Protein AF-A0A9D4DF05-F1 (afdb_monomer_lite)

Structure (mmCIF, N/CA/C/O backbone):
data_AF-A0A9D4DF05-F1
#
_entry.id   AF-A0A9D4DF05-F1
#
loop_
_atom_site.group_PDB
_atom_site.id
_atom_site.type_symbol
_atom_site.label_atom_id
_atom_site.label_alt_id
_atom_site.label_comp_id
_atom_site.label_asym_id
_atom_site.label_entity_id
_atom_site.label_seq_id
_atom_site.pdbx_PDB_ins_code
_atom_site.Cartn_x
_atom_site.Cartn_y
_atom_site.Cartn_z
_atom_site.occupancy
_atom_site.B_iso_or_equiv
_atom_site.auth_seq_id
_atom_site.auth_comp_id
_atom_site.auth_asym_id
_atom_site.auth_atom_id
_atom_site.pdbx_PDB_model_num
ATOM 1 N N . MET A 1 1 ? -30.449 -34.528 52.261 1.00 38.12 1 MET A N 1
ATOM 2 C CA . MET A 1 1 ? -30.405 -33.537 53.358 1.00 38.12 1 MET A CA 1
ATOM 3 C C . MET A 1 1 ? -30.084 -32.171 52.773 1.00 38.12 1 MET A C 1
ATOM 5 O O . MET A 1 1 ? -28.950 -31.936 52.382 1.00 38.12 1 MET A O 1
ATOM 9 N N . TYR A 1 2 ? -31.084 -31.300 52.630 1.00 39.84 2 TYR A N 1
ATOM 10 C CA . TYR A 1 2 ? -30.882 -29.948 52.106 1.00 39.84 2 TYR A CA 1
ATOM 11 C C . TYR A 1 2 ? -30.231 -29.084 53.190 1.00 39.84 2 TYR A C 1
ATOM 13 O O . TYR A 1 2 ? -30.879 -28.698 54.163 1.00 39.84 2 TYR A O 1
ATOM 21 N N . GLY A 1 3 ? -28.929 -28.825 53.056 1.00 44.06 3 GLY A N 1
ATOM 22 C CA . GLY A 1 3 ? -28.226 -27.884 53.920 1.00 44.06 3 GLY A CA 1
ATOM 23 C C . GLY A 1 3 ? -28.868 -26.507 53.787 1.00 44.06 3 GLY A C 1
ATOM 24 O O . GLY A 1 3 ? -28.863 -25.927 52.703 1.00 44.06 3 GLY A O 1
ATOM 25 N N . ARG A 1 4 ? -29.446 -25.985 54.878 1.00 47.47 4 ARG A N 1
ATOM 26 C CA . ARG A 1 4 ? -29.958 -24.610 54.902 1.00 47.47 4 ARG A CA 1
ATOM 27 C C . ARG A 1 4 ? -28.824 -23.668 54.473 1.00 47.47 4 ARG A C 1
ATOM 29 O O . ARG A 1 4 ? -27.725 -23.781 55.029 1.00 47.47 4 ARG A O 1
ATOM 36 N N . PRO A 1 5 ? -29.055 -22.751 53.519 1.00 51.44 5 PRO A N 1
ATOM 37 C CA . PRO A 1 5 ? -28.032 -21.806 53.103 1.00 51.44 5 PRO A CA 1
ATOM 38 C C . PRO A 1 5 ? -27.566 -21.020 54.330 1.00 51.44 5 PRO A C 1
ATOM 40 O O . PRO A 1 5 ? -28.372 -20.419 55.043 1.00 51.44 5 PRO A O 1
ATOM 43 N N . ARG A 1 6 ? -26.259 -21.070 54.619 1.00 52.84 6 ARG A N 1
ATOM 44 C CA . ARG A 1 6 ? -25.652 -20.294 55.706 1.00 52.84 6 ARG A CA 1
ATOM 45 C C . ARG A 1 6 ? -25.824 -18.815 55.369 1.00 52.84 6 ARG A C 1
ATOM 47 O O . ARG A 1 6 ? -25.071 -18.273 54.564 1.00 52.84 6 ARG A O 1
ATOM 54 N N . VAL A 1 7 ? -26.821 -18.170 55.969 1.00 59.75 7 VAL A N 1
ATOM 55 C CA . VAL A 1 7 ? -27.024 -16.725 55.841 1.00 59.75 7 VAL A CA 1
ATOM 56 C C . VAL A 1 7 ? -25.768 -16.044 56.384 1.00 59.75 7 VAL A C 1
ATOM 58 O O . VAL A 1 7 ? -25.432 -16.190 57.564 1.00 59.75 7 VAL A O 1
ATOM 61 N N . LYS A 1 8 ? -25.018 -15.364 55.508 1.00 66.12 8 LYS A N 1
ATOM 62 C CA . LYS A 1 8 ? -23.837 -14.593 55.909 1.00 66.12 8 LYS A CA 1
ATOM 63 C C . LYS A 1 8 ? -24.293 -13.535 56.913 1.00 66.12 8 LYS A C 1
ATOM 65 O O . LYS A 1 8 ? -25.151 -12.714 56.607 1.00 66.12 8 LYS A O 1
ATOM 70 N N . LYS A 1 9 ? -23.744 -13.591 58.127 1.00 76.25 9 LYS A N 1
ATOM 71 C CA . LYS A 1 9 ? -24.074 -12.653 59.203 1.00 76.25 9 LYS A CA 1
ATOM 72 C C . LYS A 1 9 ? -23.501 -11.282 58.844 1.00 76.25 9 LYS A C 1
ATOM 74 O O . LYS A 1 9 ? -22.304 -11.177 58.589 1.00 76.25 9 LYS A O 1
ATOM 79 N N . VAL A 1 10 ? -24.350 -10.258 58.815 1.00 84.81 10 VAL A N 1
ATOM 80 C CA . VAL A 1 10 ? -23.931 -8.868 58.593 1.00 84.81 10 VAL A CA 1
ATOM 81 C C . VAL A 1 10 ? -23.515 -8.280 59.938 1.00 84.81 10 VAL A C 1
ATOM 83 O O . VAL A 1 10 ? -24.282 -8.326 60.901 1.00 84.81 10 VAL A O 1
ATOM 86 N N . PHE A 1 11 ? -22.293 -7.763 60.022 1.00 89.88 11 PHE A N 1
ATOM 87 C CA . PHE A 1 11 ? -21.756 -7.145 61.233 1.00 89.88 11 PHE A CA 1
ATOM 88 C C . PHE A 1 11 ? -21.813 -5.624 61.138 1.00 89.88 11 PHE A C 1
ATOM 90 O O . PHE A 1 11 ? -21.718 -5.043 60.055 1.00 89.88 11 PHE A O 1
ATOM 97 N N . CYS A 1 12 ? -21.979 -4.973 62.285 1.00 91.81 12 CYS A N 1
ATOM 98 C CA . CYS A 1 12 ? -22.023 -3.524 62.358 1.00 91.81 12 CYS A CA 1
ATOM 99 C C . CYS A 1 12 ? -20.646 -2.925 62.059 1.00 91.81 12 CYS A C 1
ATOM 101 O O . CYS A 1 12 ? -19.647 -3.312 62.661 1.00 91.81 12 CYS A O 1
ATOM 103 N N . LYS A 1 13 ? -20.614 -1.908 61.192 1.00 89.12 13 LYS A N 1
ATOM 104 C CA . LYS A 1 13 ? -19.391 -1.170 60.844 1.00 89.12 13 LYS A CA 1
ATOM 105 C C . LYS A 1 13 ? -18.722 -0.507 62.057 1.00 89.12 13 LYS A C 1
ATOM 107 O O . LYS A 1 13 ? -17.501 -0.456 62.125 1.00 89.12 13 LYS A O 1
ATOM 112 N N . TYR A 1 14 ? -19.520 -0.002 63.000 1.00 90.88 14 TYR A N 1
ATOM 113 C CA . TYR A 1 14 ? -19.038 0.735 64.177 1.00 90.88 14 TYR A CA 1
ATOM 114 C C . TYR A 1 14 ? -18.824 -0.162 65.400 1.00 90.88 14 TYR A C 1
ATOM 116 O O . TYR A 1 14 ? -18.015 0.147 66.265 1.00 90.88 14 TYR A O 1
ATOM 124 N N . HIS A 1 15 ? -19.521 -1.297 65.454 1.00 91.19 15 HIS A N 1
ATOM 125 C CA . HIS A 1 15 ? -19.438 -2.266 66.541 1.00 91.19 15 HIS A CA 1
ATOM 126 C C . HIS A 1 15 ? -19.087 -3.631 65.946 1.00 91.19 15 HIS A C 1
ATOM 128 O O . HIS A 1 15 ? -19.959 -4.481 65.782 1.00 91.19 15 HIS A O 1
ATOM 134 N N . GLN A 1 16 ? -17.811 -3.820 65.602 1.00 83.62 16 GLN A N 1
ATOM 135 C CA . GLN A 1 16 ? -17.310 -4.906 64.740 1.00 83.62 16 GLN A CA 1
ATOM 136 C C . GLN A 1 16 ? -17.690 -6.328 65.206 1.00 83.62 16 GLN A C 1
ATOM 138 O O . GLN A 1 16 ? -17.832 -7.228 64.384 1.00 83.62 16 GLN A O 1
ATOM 143 N N . ASN A 1 17 ? -17.961 -6.519 66.504 1.00 86.81 17 ASN A N 1
ATOM 144 C CA . ASN A 1 17 ? -18.367 -7.807 67.089 1.00 86.81 17 ASN A CA 1
ATOM 145 C C . ASN A 1 17 ? -19.886 -7.961 67.288 1.00 86.81 17 ASN A C 1
ATOM 147 O O . ASN A 1 17 ? -20.352 -8.964 67.832 1.00 86.81 17 ASN A O 1
ATOM 151 N N . LYS A 1 18 ? -20.685 -6.970 66.887 1.00 90.12 18 LYS A N 1
ATOM 152 C CA . LYS A 1 18 ? -22.144 -6.991 67.013 1.00 90.12 18 LYS A CA 1
ATOM 153 C C . LYS A 1 18 ? -22.778 -7.241 65.652 1.00 90.12 18 LYS A C 1
ATOM 155 O O . LYS A 1 18 ? -22.482 -6.557 64.673 1.00 90.12 18 LYS A O 1
ATOM 160 N N . LYS A 1 19 ? -23.681 -8.216 65.605 1.00 91.25 19 LYS A N 1
ATOM 161 C CA . LYS A 1 19 ? -24.476 -8.507 64.410 1.00 91.25 19 LYS A CA 1
ATOM 162 C C . LYS A 1 19 ? -25.540 -7.434 64.225 1.00 91.25 19 LYS A C 1
ATOM 164 O O . LYS A 1 19 ? -26.093 -6.933 65.207 1.00 91.25 19 LYS A O 1
ATOM 169 N N . CYS A 1 20 ? -25.811 -7.091 62.974 1.00 90.12 20 CYS A N 1
ATOM 170 C CA . CYS A 1 20 ? -26.970 -6.292 62.622 1.00 90.12 20 CYS A CA 1
ATOM 171 C C . CYS A 1 20 ? -28.183 -7.212 62.492 1.00 90.12 20 CYS A C 1
ATOM 173 O O . CYS A 1 20 ? -28.203 -8.084 61.626 1.00 90.12 20 CYS A O 1
ATOM 175 N N . GLU A 1 21 ? -29.161 -7.024 63.370 1.00 89.19 21 GLU A N 1
ATOM 176 C CA . GLU A 1 21 ? -30.366 -7.860 63.470 1.00 89.19 21 GLU A CA 1
ATOM 177 C C . GLU A 1 21 ? -31.647 -7.032 63.294 1.00 89.19 21 GLU A C 1
ATOM 179 O O . GLU A 1 21 ? -32.701 -7.593 63.020 1.00 89.19 21 GLU A O 1
ATOM 184 N N . TYR A 1 22 ? -31.556 -5.700 63.389 1.00 90.19 22 TYR A N 1
ATOM 185 C CA . TYR A 1 22 ? -32.704 -4.797 63.342 1.00 90.19 22 TYR A CA 1
ATOM 186 C C . TYR A 1 22 ? -32.673 -3.966 62.064 1.00 90.19 22 TYR A C 1
ATOM 188 O O . TYR A 1 22 ? -31.646 -3.373 61.737 1.00 90.19 22 TYR A O 1
ATOM 196 N N . PHE A 1 23 ? -33.787 -3.889 61.341 1.00 93.12 23 PHE A N 1
ATOM 197 C CA . PHE A 1 23 ? -33.910 -3.023 60.171 1.00 93.12 23 PHE A CA 1
ATOM 198 C C . PHE A 1 23 ? -34.622 -1.725 60.555 1.00 93.12 23 PHE A C 1
ATOM 200 O O . PHE A 1 23 ? -35.772 -1.747 60.977 1.00 93.12 23 PHE A O 1
ATOM 207 N N . CYS A 1 24 ? -33.953 -0.583 60.415 1.00 93.75 24 CYS A N 1
ATOM 208 C CA . CYS A 1 24 ? -34.561 0.722 60.664 1.00 93.75 24 CYS A CA 1
ATOM 209 C C . CYS A 1 24 ? -35.320 1.203 59.423 1.00 93.75 24 CYS A C 1
ATOM 211 O O . CYS A 1 24 ? -34.719 1.381 58.360 1.00 93.75 24 CYS A O 1
ATOM 213 N N . ARG A 1 25 ? -36.629 1.450 59.556 1.00 91.62 25 ARG A N 1
ATOM 214 C CA . ARG A 1 25 ? -37.488 1.932 58.465 1.00 91.62 25 ARG A CA 1
ATOM 215 C C . ARG A 1 25 ? -37.169 3.360 58.064 1.00 91.62 25 ARG A C 1
ATOM 217 O O . ARG A 1 25 ? -37.215 3.645 56.870 1.00 91.62 25 ARG A O 1
ATOM 224 N N . ASP A 1 26 ? -36.852 4.225 59.016 1.00 91.81 26 ASP A N 1
ATOM 225 C CA . ASP A 1 26 ? -36.666 5.655 58.740 1.00 91.81 26 ASP A CA 1
ATOM 226 C C . ASP A 1 26 ? -35.369 5.899 57.969 1.00 91.81 26 ASP A C 1
ATOM 228 O O . ASP A 1 26 ? -35.332 6.652 57.002 1.00 91.81 26 ASP A O 1
ATOM 232 N N . HIS A 1 27 ? -34.319 5.164 58.336 1.00 91.69 27 HIS A N 1
ATOM 233 C CA . HIS A 1 27 ? -32.979 5.317 57.770 1.00 91.69 27 HIS A CA 1
ATOM 234 C C . HIS A 1 27 ? -32.618 4.234 56.741 1.00 91.69 27 HIS A C 1
ATOM 236 O O . HIS A 1 27 ? -31.525 4.257 56.179 1.00 91.69 27 HIS A O 1
ATOM 242 N N . LYS A 1 28 ? -33.519 3.269 56.501 1.00 91.44 28 LYS A N 1
ATOM 243 C CA . LYS A 1 28 ? -33.367 2.159 55.541 1.00 91.44 28 LYS A CA 1
ATOM 244 C C . LYS A 1 28 ? -32.040 1.397 55.681 1.00 91.44 28 LYS A C 1
ATOM 246 O O . LYS A 1 28 ? -31.384 1.074 54.688 1.00 91.44 28 LYS A O 1
ATOM 251 N N . VAL A 1 29 ? -31.646 1.096 56.919 1.00 91.00 29 VAL A N 1
ATOM 252 C CA . VAL A 1 29 ? -30.341 0.500 57.252 1.00 91.00 29 VAL A CA 1
ATOM 253 C C . VAL A 1 29 ? -30.468 -0.637 58.269 1.00 91.00 29 VAL A C 1
ATOM 255 O O . VAL A 1 29 ? -31.331 -0.621 59.147 1.00 91.00 29 VAL A O 1
ATOM 258 N N . LEU A 1 30 ? -29.587 -1.633 58.146 1.00 90.62 30 LEU A N 1
ATOM 259 C CA . LEU A 1 30 ? -29.402 -2.720 59.109 1.00 90.62 30 LEU A CA 1
ATOM 260 C C . LEU A 1 30 ? -28.548 -2.256 60.301 1.00 90.62 30 LEU A C 1
ATOM 262 O O . LEU A 1 30 ? -27.397 -1.847 60.137 1.00 90.62 30 LEU A O 1
ATOM 266 N N . LEU A 1 31 ? -29.092 -2.381 61.507 1.00 92.31 31 LEU A N 1
ATOM 267 C CA . LEU A 1 31 ? -28.516 -1.914 62.764 1.00 92.31 31 LEU A CA 1
ATOM 268 C C . LEU A 1 31 ? -28.224 -3.072 63.720 1.00 92.31 31 LEU A C 1
ATOM 270 O O . LEU A 1 31 ? -28.969 -4.052 63.804 1.00 92.31 31 LEU A O 1
ATOM 274 N N . CYS A 1 32 ? -27.156 -2.929 64.506 1.00 93.88 32 CYS A N 1
ATOM 275 C CA . CYS A 1 32 ? -26.971 -3.736 65.708 1.00 93.88 32 CYS A CA 1
ATOM 276 C C . CYS A 1 32 ? -27.725 -3.126 66.896 1.00 93.88 32 CYS A C 1
ATOM 278 O O . CYS A 1 32 ? -28.053 -1.939 66.888 1.00 93.88 32 CYS A O 1
ATOM 280 N N . GLY A 1 33 ? -27.937 -3.917 67.952 1.00 91.62 33 GLY A N 1
ATOM 281 C CA . GLY A 1 33 ? -28.656 -3.459 69.149 1.00 91.62 33 GLY A CA 1
ATOM 282 C C . GLY A 1 33 ? -28.047 -2.223 69.829 1.00 91.62 33 GLY A C 1
ATOM 283 O O . GLY A 1 33 ? -28.776 -1.438 70.422 1.00 91.62 33 GLY A O 1
ATOM 284 N N . THR A 1 34 ? -26.732 -2.003 69.712 1.00 93.50 34 THR A N 1
ATOM 285 C CA . THR A 1 34 ? -26.083 -0.788 70.238 1.00 93.50 34 THR A CA 1
ATOM 286 C C . THR A 1 34 ? -26.457 0.446 69.415 1.00 93.50 34 THR A C 1
ATOM 288 O O . THR A 1 34 ? -26.943 1.424 69.967 1.00 93.50 34 THR A O 1
ATOM 291 N N . CYS A 1 35 ? -26.338 0.385 68.082 1.00 93.44 35 CYS A N 1
ATOM 292 C CA . CYS A 1 35 ? -26.737 1.495 67.209 1.00 93.44 35 CYS A CA 1
ATOM 293 C C . CYS A 1 35 ? -28.228 1.823 67.320 1.00 93.44 35 CYS A C 1
ATOM 295 O O . CYS A 1 35 ? -28.594 2.993 67.235 1.00 93.44 35 CYS A O 1
ATOM 297 N N . LEU A 1 36 ? -29.064 0.799 67.519 1.00 92.56 36 LEU A N 1
ATOM 298 C CA . LEU A 1 36 ? -30.490 0.976 67.752 1.00 92.56 36 LEU A CA 1
ATOM 299 C C . LEU A 1 36 ? -30.750 1.858 68.980 1.00 92.56 36 LEU A C 1
ATOM 301 O O . LEU A 1 36 ? -31.481 2.833 68.883 1.00 92.56 36 LEU A O 1
ATOM 305 N N . ARG A 1 37 ? -30.109 1.558 70.115 1.00 92.50 37 ARG A N 1
ATOM 306 C CA . ARG A 1 37 ? -30.314 2.308 71.364 1.00 92.50 37 ARG A CA 1
ATOM 307 C C . ARG A 1 37 ? -29.708 3.706 71.341 1.00 92.50 37 ARG A C 1
ATOM 309 O O . ARG A 1 37 ? -30.328 4.629 71.854 1.00 92.50 37 ARG A O 1
ATOM 316 N N . ASP A 1 38 ? -28.520 3.847 70.762 1.00 93.25 38 ASP A N 1
ATOM 317 C CA . ASP A 1 38 ? -27.742 5.078 70.912 1.00 93.25 38 ASP A CA 1
ATOM 318 C C . ASP A 1 38 ? -28.122 6.136 69.873 1.00 93.25 38 ASP A C 1
ATOM 320 O O . ASP A 1 38 ? -28.133 7.325 70.174 1.00 93.25 38 ASP A O 1
ATOM 324 N N . LYS A 1 39 ? -28.407 5.714 68.633 1.00 91.19 39 LYS A N 1
ATOM 325 C CA . LYS A 1 39 ? -28.602 6.628 67.492 1.00 91.19 39 LYS A CA 1
ATOM 326 C C . LYS A 1 39 ? -29.975 6.535 66.834 1.00 91.19 39 LYS A C 1
ATOM 328 O O . LYS A 1 39 ? -30.326 7.421 66.067 1.00 91.19 39 LYS A O 1
ATOM 333 N N . HIS A 1 40 ? -30.733 5.477 67.107 1.00 93.00 40 HIS A N 1
ATOM 334 C CA . HIS A 1 40 ? -32.010 5.198 66.446 1.00 93.00 40 HIS A CA 1
ATOM 335 C C . HIS A 1 40 ? -33.119 4.872 67.453 1.00 93.00 40 HIS A C 1
ATOM 337 O O . HIS A 1 40 ? -34.008 4.077 67.155 1.00 93.00 40 HIS A O 1
ATOM 343 N N . ARG A 1 41 ? -33.048 5.468 68.653 1.00 89.75 41 ARG A N 1
ATOM 344 C CA . ARG A 1 41 ? -33.932 5.151 69.784 1.00 89.75 41 ARG A CA 1
ATOM 345 C C . ARG A 1 41 ? -35.409 5.343 69.447 1.00 89.75 41 ARG A C 1
ATOM 347 O O . ARG A 1 41 ? -36.225 4.516 69.837 1.00 89.75 41 ARG A O 1
ATOM 354 N N . ASP A 1 42 ? -35.703 6.390 68.683 1.00 92.62 42 ASP A N 1
ATOM 355 C CA . ASP A 1 42 ? -37.063 6.787 68.308 1.00 92.62 42 ASP A CA 1
ATOM 356 C C . ASP A 1 42 ? -37.421 6.374 66.873 1.00 92.62 42 ASP A C 1
ATOM 358 O O . ASP A 1 42 ? -38.437 6.801 66.329 1.00 92.62 42 ASP A O 1
ATOM 362 N N . CYS A 1 43 ? -36.582 5.553 66.232 1.00 93.38 43 CYS A N 1
ATOM 363 C CA . CYS A 1 43 ? -36.834 5.116 64.870 1.00 93.38 43 CYS A CA 1
ATOM 364 C C . CYS A 1 43 ? -37.762 3.906 64.811 1.00 93.38 43 CYS A C 1
ATOM 366 O O . CYS A 1 43 ? -37.656 2.972 65.609 1.00 93.38 43 CYS A O 1
ATOM 368 N N . GLN A 1 44 ? -38.596 3.852 63.778 1.00 92.12 44 GLN A N 1
ATOM 369 C CA . GLN A 1 44 ? -39.432 2.690 63.522 1.00 92.12 44 GLN A CA 1
ATOM 370 C C . GLN A 1 44 ? -38.588 1.504 63.048 1.00 92.12 44 GLN A C 1
ATOM 372 O O . GLN A 1 44 ? -37.814 1.605 62.089 1.00 92.12 44 GLN A O 1
ATOM 377 N N . ILE A 1 45 ? -38.764 0.356 63.706 1.00 93.06 45 ILE A N 1
ATOM 378 C CA . ILE A 1 45 ? -38.096 -0.897 63.350 1.00 93.06 45 ILE A CA 1
ATOM 379 C C . ILE A 1 45 ? -39.032 -1.748 62.513 1.00 93.06 45 ILE A C 1
ATOM 381 O O . ILE A 1 45 ? -40.175 -1.997 62.887 1.00 93.06 45 ILE A O 1
ATOM 385 N N . GLY A 1 46 ? -38.532 -2.136 61.347 1.00 88.44 46 GLY A N 1
ATOM 386 C CA . GLY A 1 46 ? -39.249 -2.966 60.405 1.00 88.44 46 GLY A CA 1
ATOM 387 C C . GLY A 1 46 ? -39.100 -4.441 60.714 1.00 88.44 46 GLY A C 1
ATOM 388 O O . GLY A 1 46 ? -38.132 -4.871 61.347 1.00 88.44 46 GLY A O 1
ATOM 389 N N . ASP A 1 47 ? -40.074 -5.208 60.245 1.00 89.00 47 ASP A N 1
ATOM 390 C CA . ASP A 1 47 ? -40.055 -6.658 60.353 1.00 89.00 47 ASP A CA 1
ATOM 391 C C . ASP A 1 47 ? -39.150 -7.294 59.278 1.00 89.00 47 ASP A C 1
ATOM 393 O O . ASP A 1 47 ? -38.596 -6.637 58.386 1.00 89.00 47 ASP A O 1
ATOM 397 N N . ASP A 1 48 ? -38.975 -8.613 59.368 1.00 85.06 48 ASP A N 1
ATOM 398 C CA . ASP A 1 48 ? -38.161 -9.373 58.414 1.00 85.06 48 ASP A CA 1
ATOM 399 C C . ASP A 1 48 ? -38.738 -9.316 56.983 1.00 85.06 48 ASP A C 1
ATOM 401 O O . ASP A 1 48 ? -37.997 -9.400 55.999 1.00 85.06 48 ASP A O 1
ATOM 405 N N . HIS A 1 49 ? -40.056 -9.133 56.844 1.00 89.12 49 HIS A N 1
ATOM 406 C CA . HIS A 1 49 ? -40.715 -9.016 55.546 1.00 89.12 49 HIS A CA 1
ATOM 407 C C . HIS A 1 49 ? -40.341 -7.699 54.850 1.00 89.12 49 HIS A C 1
ATOM 409 O O . HIS A 1 49 ? -39.971 -7.699 53.675 1.00 89.12 49 HIS A O 1
ATOM 415 N N . GLU A 1 50 ? -40.353 -6.580 55.565 1.00 87.69 50 GLU A N 1
ATOM 416 C CA . GLU A 1 50 ? -39.972 -5.269 55.043 1.00 87.69 50 GLU A CA 1
ATOM 417 C C . GLU A 1 50 ? -38.486 -5.159 54.735 1.00 87.69 50 GLU A C 1
ATOM 419 O O . GLU A 1 50 ? -38.120 -4.583 53.708 1.00 87.69 50 GLU A O 1
ATOM 424 N N . TYR A 1 51 ? -37.637 -5.743 55.584 1.00 87.88 51 TYR A N 1
ATOM 425 C CA . TYR A 1 51 ? -36.208 -5.876 55.317 1.00 87.88 51 TYR A CA 1
ATOM 426 C C . TYR A 1 51 ? -35.972 -6.588 53.976 1.00 87.88 51 TYR A C 1
ATOM 428 O O . TYR A 1 51 ? -35.308 -6.049 53.079 1.00 87.88 51 TYR A O 1
ATOM 436 N N . LYS A 1 52 ? -36.561 -7.780 53.806 1.00 89.06 52 LYS A N 1
ATOM 437 C CA . LYS A 1 52 ? -36.444 -8.566 52.570 1.00 89.06 52 LYS A CA 1
ATOM 438 C C . LYS A 1 52 ? -37.042 -7.840 51.376 1.00 89.06 52 LYS A C 1
ATOM 440 O O . LYS A 1 52 ? -36.459 -7.886 50.295 1.00 89.06 52 LYS A O 1
ATOM 445 N N . ASN A 1 53 ? -38.163 -7.145 51.552 1.00 91.62 53 ASN A N 1
ATOM 446 C CA . ASN A 1 53 ? -38.799 -6.397 50.477 1.00 91.62 53 ASN A CA 1
ATOM 447 C C . ASN A 1 53 ? -37.933 -5.210 50.024 1.00 91.62 53 ASN A C 1
ATOM 449 O O . ASN A 1 53 ? -37.686 -5.055 48.828 1.00 91.62 53 ASN A O 1
ATOM 453 N N . TYR A 1 54 ? -37.402 -4.411 50.958 1.00 91.81 54 TYR A N 1
ATOM 454 C CA . TYR A 1 54 ? -36.554 -3.259 50.641 1.00 91.81 54 TYR A CA 1
ATOM 455 C C . TYR A 1 54 ? -35.269 -3.676 49.920 1.00 91.81 54 TYR A C 1
ATOM 457 O O . TYR A 1 54 ? -34.999 -3.206 48.811 1.00 91.81 54 TYR A O 1
ATOM 465 N N . TYR A 1 55 ? -34.492 -4.594 50.505 1.00 89.38 55 TYR A N 1
ATOM 466 C CA . TYR A 1 55 ? -33.246 -5.041 49.880 1.00 89.38 55 TYR A CA 1
ATOM 467 C C . TYR A 1 55 ? -33.501 -5.900 48.641 1.00 89.38 55 TYR A C 1
ATOM 469 O O . TYR A 1 55 ? -32.765 -5.776 47.669 1.00 89.38 55 TYR A O 1
ATOM 477 N N . GLY A 1 56 ? -34.569 -6.699 48.606 1.00 91.88 56 GLY A N 1
ATOM 478 C CA . GLY A 1 56 ? -34.983 -7.430 47.408 1.00 91.88 56 GLY A CA 1
ATOM 479 C C . GLY A 1 56 ? -35.356 -6.495 46.255 1.00 91.88 56 GLY A C 1
ATOM 480 O O . GLY A 1 56 ? -34.975 -6.739 45.110 1.00 91.88 56 GLY A O 1
ATOM 481 N N . LYS A 1 57 ? -36.043 -5.379 46.535 1.00 94.12 57 LYS A N 1
ATOM 482 C CA . LYS A 1 57 ? -36.295 -4.315 45.554 1.00 94.12 57 LYS A CA 1
ATOM 483 C C . LYS A 1 57 ? -34.988 -3.655 45.106 1.00 94.12 57 LYS A C 1
ATOM 485 O O . LYS A 1 57 ? -34.744 -3.602 43.907 1.00 94.12 57 LYS A O 1
ATOM 490 N N . LYS A 1 58 ? -34.115 -3.249 46.034 1.00 92.81 58 LYS A N 1
ATOM 491 C CA . LYS A 1 58 ? -32.819 -2.627 45.707 1.00 92.81 58 LYS A CA 1
ATOM 492 C C . LYS A 1 58 ? -31.902 -3.532 44.887 1.00 92.81 58 LYS A C 1
ATOM 494 O O . LYS A 1 58 ? -31.286 -3.068 43.937 1.00 92.81 58 LYS A O 1
ATOM 499 N N . ILE A 1 59 ? -31.839 -4.822 45.207 1.00 93.25 59 ILE A N 1
ATOM 500 C CA . ILE A 1 59 ? -31.062 -5.805 44.441 1.00 93.25 59 ILE A CA 1
ATOM 501 C C . ILE A 1 59 ? -31.618 -5.930 43.021 1.00 93.25 59 ILE A C 1
ATOM 503 O O . ILE A 1 59 ? -30.840 -5.954 42.072 1.00 93.25 59 ILE A O 1
ATOM 507 N N . ARG A 1 60 ? -32.948 -5.968 42.856 1.00 94.88 60 ARG A N 1
ATOM 508 C CA . ARG A 1 60 ? -33.579 -5.980 41.527 1.00 94.88 60 ARG A CA 1
ATOM 509 C C . ARG A 1 60 ? -33.280 -4.705 40.740 1.00 94.88 60 ARG A C 1
ATOM 511 O O . ARG A 1 60 ? -32.881 -4.814 39.590 1.00 94.88 60 ARG A O 1
ATOM 518 N N . GLU A 1 61 ? -33.403 -3.531 41.360 1.00 95.38 61 GLU A N 1
ATOM 519 C CA . GLU A 1 61 ? -33.061 -2.240 40.739 1.00 95.38 61 GLU A CA 1
ATOM 520 C C . GLU A 1 61 ? -31.604 -2.217 40.257 1.00 95.38 61 GLU A C 1
ATOM 522 O O . GLU A 1 61 ? -31.335 -1.918 39.097 1.00 95.38 61 GLU A O 1
ATOM 527 N N . VAL A 1 62 ? -30.661 -2.599 41.124 1.00 95.75 62 VAL A N 1
ATOM 528 C CA . VAL A 1 62 ? -29.234 -2.649 40.778 1.00 95.75 62 VAL A CA 1
ATOM 529 C C . VAL A 1 62 ? -28.967 -3.671 39.677 1.00 95.75 62 VAL A C 1
ATOM 531 O O . VAL A 1 62 ? -28.194 -3.386 38.768 1.00 95.75 62 VAL A O 1
ATOM 534 N N . LYS A 1 63 ? -29.622 -4.838 39.710 1.00 96.19 63 LYS A N 1
ATOM 535 C CA . LYS A 1 63 ? -29.483 -5.850 38.657 1.00 96.19 63 LYS A CA 1
ATOM 536 C C . LYS A 1 63 ? -29.926 -5.302 37.299 1.00 96.19 63 LYS A C 1
ATOM 538 O O . LYS A 1 63 ? -29.184 -5.451 36.337 1.00 96.19 63 LYS A O 1
ATOM 543 N N . VAL A 1 64 ? -31.075 -4.625 37.242 1.00 96.25 64 VAL A N 1
ATOM 544 C CA . VAL A 1 64 ? -31.574 -3.988 36.012 1.00 96.25 64 VAL A CA 1
ATOM 545 C C . VAL A 1 64 ? -30.597 -2.924 35.508 1.00 96.25 64 VAL A C 1
ATOM 547 O O . VAL A 1 64 ? -30.283 -2.918 34.323 1.00 96.25 64 VAL A O 1
ATOM 550 N N . MET A 1 65 ? -30.056 -2.074 36.390 1.00 96.25 65 MET A N 1
ATOM 551 C CA . MET A 1 65 ? -29.056 -1.073 35.990 1.00 96.25 65 MET A CA 1
ATOM 552 C C . MET A 1 65 ? -27.766 -1.704 35.455 1.00 96.25 65 MET A C 1
ATOM 554 O O . MET A 1 65 ? -27.242 -1.259 34.439 1.00 96.25 65 MET A O 1
ATOM 558 N N . ILE A 1 66 ? -27.251 -2.749 36.110 1.00 96.31 66 ILE A N 1
ATOM 559 C CA . ILE A 1 66 ? -26.049 -3.461 35.647 1.00 96.31 66 ILE A CA 1
ATOM 560 C C . ILE A 1 66 ? -26.294 -4.079 34.271 1.00 96.31 66 ILE A C 1
ATOM 562 O O . ILE A 1 66 ? -25.427 -4.007 33.404 1.00 96.31 66 ILE A O 1
ATOM 566 N N 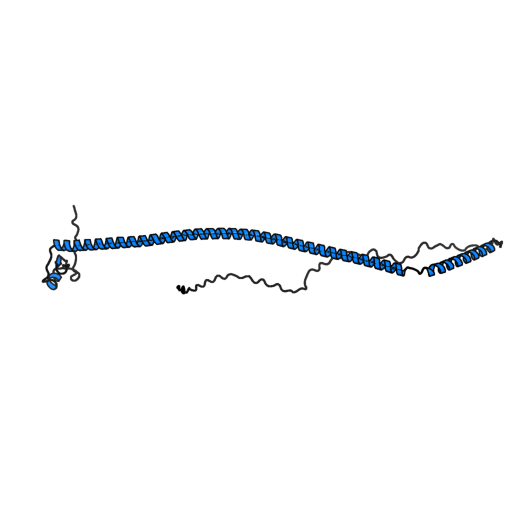. GLU A 1 67 ? -27.460 -4.685 34.066 1.00 96.19 67 GLU A N 1
ATOM 567 C CA . GLU A 1 67 ? -27.817 -5.330 32.805 1.00 96.19 67 GLU A CA 1
ATOM 568 C C . GLU A 1 67 ? -27.985 -4.302 31.676 1.00 96.19 67 GLU A C 1
ATOM 570 O O . GLU A 1 67 ? -27.471 -4.513 30.580 1.00 96.19 67 GLU A O 1
ATOM 575 N N . ALA A 1 68 ? -28.590 -3.145 31.964 1.00 96.38 68 ALA A N 1
ATOM 576 C CA . ALA A 1 68 ? -28.679 -2.025 31.028 1.00 96.38 68 ALA A CA 1
ATOM 577 C C . ALA A 1 68 ? -27.290 -1.491 30.637 1.00 96.38 68 ALA A C 1
ATOM 579 O O . ALA A 1 68 ? -26.968 -1.444 29.451 1.00 96.38 68 ALA A O 1
ATOM 580 N N . ASN A 1 69 ? -26.434 -1.192 31.621 1.00 96.81 69 ASN A N 1
ATOM 581 C CA . ASN A 1 69 ? -25.074 -0.701 31.376 1.00 96.81 69 ASN A CA 1
ATOM 582 C C . ASN A 1 69 ? -24.224 -1.726 30.616 1.00 96.81 69 ASN A C 1
ATOM 584 O O . ASN A 1 69 ? -23.438 -1.367 29.742 1.00 96.81 69 ASN A O 1
ATOM 588 N N . ARG A 1 70 ? -24.376 -3.017 30.933 1.00 97.00 70 ARG A N 1
ATOM 589 C CA . ARG A 1 70 ? -23.703 -4.097 30.207 1.00 97.00 70 ARG A CA 1
ATOM 590 C C . ARG A 1 70 ? -24.139 -4.118 28.746 1.00 97.00 70 ARG A C 1
ATOM 592 O O . ARG A 1 70 ? -23.282 -4.209 27.874 1.00 97.00 70 ARG A O 1
ATOM 599 N N . ASN A 1 71 ? -25.441 -4.053 28.480 1.00 96.94 71 ASN A N 1
ATOM 600 C CA . ASN A 1 71 ? -25.969 -4.084 27.118 1.00 96.94 71 ASN A CA 1
ATOM 601 C C . ASN A 1 71 ? -25.523 -2.858 26.314 1.00 96.94 71 ASN A C 1
ATOM 603 O O . ASN A 1 71 ? -25.139 -2.995 25.153 1.00 96.94 71 ASN A O 1
ATOM 607 N N . GLU A 1 72 ? -25.502 -1.681 26.939 1.00 97.00 72 GLU A N 1
ATOM 608 C CA . GLU A 1 72 ? -24.986 -0.461 26.322 1.00 97.00 72 GLU A CA 1
ATOM 609 C C . GLU A 1 72 ? -23.496 -0.588 25.983 1.00 97.00 72 GLU A C 1
ATOM 611 O O . GLU A 1 72 ? -23.103 -0.353 24.840 1.00 97.00 72 GLU A O 1
ATOM 616 N N . LEU A 1 73 ? -22.672 -1.045 26.931 1.00 97.12 73 LEU A N 1
ATOM 617 C CA . LEU A 1 73 ? -21.238 -1.229 26.712 1.00 97.12 73 LEU A CA 1
ATOM 618 C C . LEU A 1 73 ? -20.954 -2.255 25.606 1.00 97.12 73 LEU A C 1
ATOM 620 O O . LEU A 1 73 ? -20.066 -2.047 24.779 1.00 97.12 73 LEU A O 1
ATOM 624 N N . VAL A 1 74 ? -21.716 -3.351 25.559 1.00 97.81 74 VAL A N 1
ATOM 625 C CA . VAL A 1 74 ? -21.617 -4.355 24.489 1.00 97.81 74 VAL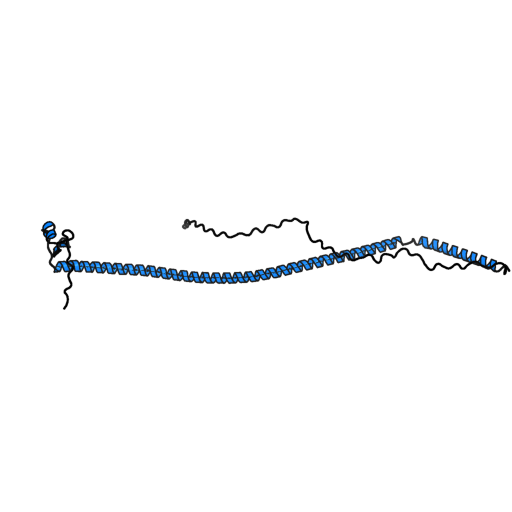 A CA 1
ATOM 626 C C . VAL A 1 74 ? -21.974 -3.738 23.134 1.00 97.81 74 VAL A C 1
ATOM 628 O O . VAL A 1 74 ? -21.246 -3.953 22.168 1.00 97.81 74 VAL A O 1
ATOM 631 N N . SER A 1 75 ? -23.034 -2.930 23.062 1.00 97.50 75 SER A N 1
ATOM 632 C CA . SER A 1 75 ? -23.447 -2.236 21.833 1.00 97.50 75 SER A CA 1
ATOM 633 C C . SER A 1 75 ? -22.383 -1.246 21.334 1.00 97.50 75 SER A C 1
ATOM 635 O O . SER A 1 75 ? -22.003 -1.256 20.158 1.00 97.50 75 SER A O 1
ATOM 637 N N . GLN A 1 76 ? -21.824 -0.439 22.241 1.00 97.38 76 GLN A N 1
ATOM 638 C CA . GLN A 1 76 ? -20.723 0.477 21.931 1.00 97.38 76 GLN A CA 1
ATOM 639 C C . GLN A 1 76 ? -19.490 -0.289 21.434 1.00 97.38 76 GLN A C 1
ATOM 641 O O . GLN A 1 76 ? -18.914 0.057 20.403 1.00 97.38 76 GLN A O 1
ATOM 646 N N . THR A 1 77 ? -19.130 -1.378 22.117 1.00 97.50 77 THR A N 1
ATOM 647 C CA . THR A 1 77 ? -18.000 -2.234 21.730 1.00 97.50 77 THR A CA 1
ATOM 648 C C . THR A 1 77 ? -18.210 -2.834 20.340 1.00 97.50 77 THR A C 1
ATOM 650 O O . THR A 1 77 ? -17.304 -2.790 19.512 1.00 97.50 77 THR A O 1
ATOM 653 N N . HIS A 1 78 ? -19.414 -3.327 20.037 1.00 97.75 78 HIS A N 1
ATOM 654 C CA . HIS A 1 78 ? -19.740 -3.878 18.721 1.00 97.75 78 HIS A CA 1
ATOM 655 C C . HIS A 1 78 ? -19.619 -2.826 17.607 1.00 97.75 78 HIS A C 1
ATOM 657 O O . HIS A 1 78 ? -19.134 -3.124 16.514 1.00 97.75 78 HIS A O 1
ATOM 663 N N . THR A 1 79 ? -20.017 -1.582 17.886 1.00 97.88 79 THR A N 1
ATOM 664 C CA . THR A 1 79 ? -19.892 -0.461 16.941 1.00 97.88 79 THR A CA 1
ATOM 665 C C . THR A 1 79 ? -18.427 -0.165 16.624 1.00 97.88 79 THR A C 1
ATOM 667 O O . THR A 1 79 ? -18.062 -0.021 15.457 1.00 97.88 79 THR A O 1
ATOM 670 N N . VAL A 1 80 ? -17.570 -0.133 17.650 1.00 98.12 80 VAL A N 1
ATOM 671 C CA . VAL A 1 80 ? -16.124 0.072 17.480 1.00 98.12 80 VAL A CA 1
ATOM 672 C C . VAL A 1 80 ? -15.495 -1.080 16.699 1.00 98.12 80 VAL A C 1
ATOM 674 O O . VAL A 1 80 ? -14.755 -0.822 15.754 1.00 98.12 80 VAL A O 1
ATOM 677 N N . ILE A 1 81 ? -15.822 -2.332 17.036 1.00 98.06 81 ILE A N 1
ATOM 678 C CA . ILE A 1 81 ? -15.327 -3.512 16.307 1.00 98.06 81 ILE A CA 1
ATOM 679 C C . ILE A 1 81 ? -15.726 -3.433 14.830 1.00 98.06 81 ILE A C 1
ATOM 681 O O . ILE A 1 81 ? -14.868 -3.537 13.962 1.00 98.06 81 ILE A O 1
ATOM 685 N N . SER A 1 82 ? -16.991 -3.125 14.536 1.00 98.06 82 SER A N 1
ATOM 686 C CA . SER A 1 82 ? -17.475 -3.000 13.153 1.00 98.06 82 SER A CA 1
ATOM 687 C C . SER A 1 82 ? -16.743 -1.895 12.374 1.00 98.06 82 SER A C 1
ATOM 689 O O . SER A 1 82 ? -16.436 -2.050 11.190 1.00 98.06 82 SER A O 1
ATOM 691 N N . ALA A 1 83 ? -16.437 -0.770 13.029 1.00 97.56 83 ALA A N 1
ATOM 692 C CA . ALA A 1 83 ? -15.660 0.309 12.424 1.00 97.56 83 ALA A CA 1
ATOM 693 C C . ALA A 1 83 ? -14.203 -0.107 12.154 1.00 97.56 83 ALA A C 1
ATOM 695 O O . ALA A 1 83 ? -13.656 0.234 11.102 1.00 97.56 83 ALA A O 1
ATOM 696 N N . LEU A 1 84 ? -13.590 -0.863 13.071 1.00 98.00 84 LEU A N 1
ATOM 697 C CA . LEU A 1 84 ? -12.245 -1.412 12.900 1.00 98.00 84 LEU A CA 1
ATOM 698 C C . LEU A 1 84 ? -12.195 -2.424 11.753 1.00 98.00 84 LEU A C 1
ATOM 700 O O . LEU A 1 84 ? -11.331 -2.290 10.892 1.00 98.00 84 LEU A O 1
ATOM 704 N N . ASP A 1 85 ? -13.148 -3.352 11.668 1.00 98.06 85 ASP A N 1
ATOM 705 C CA . ASP A 1 85 ? -13.226 -4.341 10.583 1.00 98.06 85 ASP A CA 1
ATOM 706 C C . ASP A 1 85 ? -13.401 -3.669 9.213 1.00 98.06 85 ASP A C 1
ATOM 708 O O . ASP A 1 85 ? -12.754 -4.040 8.226 1.00 98.06 85 ASP A O 1
ATOM 712 N N . SER A 1 86 ? -14.218 -2.611 9.149 1.00 97.56 86 SER A N 1
ATOM 713 C CA . SER A 1 86 ? -14.341 -1.782 7.945 1.00 97.56 86 SER A CA 1
ATOM 714 C C . SER A 1 86 ? -13.020 -1.090 7.589 1.00 97.56 86 SER A C 1
ATOM 716 O O . SER A 1 86 ? -12.643 -1.028 6.415 1.00 97.56 86 SER A O 1
ATOM 718 N N . GLY A 1 87 ? -12.298 -0.582 8.591 1.00 98.00 87 GLY A N 1
ATOM 719 C CA . GLY A 1 87 ? -10.974 0.013 8.421 1.00 98.00 87 GLY A CA 1
ATOM 720 C C . GLY A 1 87 ? -9.945 -0.989 7.894 1.00 98.00 87 GLY A C 1
ATOM 721 O O . GLY A 1 87 ? -9.253 -0.693 6.921 1.00 98.00 87 GLY A O 1
ATOM 722 N N . ILE A 1 88 ? -9.898 -2.189 8.475 1.00 98.12 88 ILE A N 1
ATOM 723 C CA . ILE A 1 88 ? -9.022 -3.289 8.051 1.00 98.12 88 ILE A CA 1
ATOM 724 C C . ILE A 1 88 ? -9.319 -3.670 6.599 1.00 98.12 88 ILE A C 1
ATOM 726 O O . ILE A 1 88 ? -8.405 -3.693 5.780 1.00 98.12 88 ILE A O 1
ATOM 730 N N . SER A 1 89 ? -10.593 -3.842 6.241 1.00 98.00 89 SER A N 1
ATOM 731 C CA . SER A 1 89 ? -11.003 -4.180 4.869 1.00 98.00 89 SER A CA 1
ATOM 732 C C . SER A 1 89 ? -10.533 -3.141 3.838 1.00 98.00 89 SER A C 1
ATOM 734 O O . SER A 1 89 ? -10.115 -3.483 2.730 1.00 98.00 89 SER A O 1
ATOM 736 N N . LYS A 1 90 ? -10.565 -1.847 4.192 1.00 98.06 90 LYS A N 1
ATOM 737 C CA . LYS A 1 90 ? -10.043 -0.772 3.329 1.00 98.06 90 LYS A CA 1
ATOM 738 C C . LYS A 1 90 ? -8.524 -0.844 3.187 1.00 98.06 90 LYS A C 1
ATOM 740 O O . LYS A 1 90 ? -8.014 -0.674 2.083 1.00 98.06 90 LYS A O 1
ATOM 745 N N . LEU A 1 91 ? -7.807 -1.105 4.280 1.00 97.62 91 LEU A N 1
ATOM 746 C CA . LEU A 1 91 ? -6.350 -1.255 4.258 1.00 97.62 91 LEU A CA 1
ATOM 747 C C . LEU A 1 91 ? -5.914 -2.465 3.425 1.00 97.62 91 LEU A C 1
ATOM 749 O O . LEU A 1 91 ? -4.956 -2.364 2.666 1.00 97.62 91 LEU A O 1
ATOM 753 N N . GLU A 1 92 ? -6.640 -3.579 3.496 1.00 98.06 92 GLU A N 1
ATOM 754 C CA . GLU A 1 92 ? -6.388 -4.749 2.650 1.00 98.06 92 GLU A CA 1
ATOM 755 C C . GLU A 1 92 ? -6.589 -4.449 1.164 1.00 98.06 92 GLU A C 1
ATOM 757 O O . GLU A 1 92 ? -5.816 -4.924 0.330 1.00 98.06 92 GLU A O 1
ATOM 762 N N . LYS A 1 93 ? -7.590 -3.630 0.819 1.00 97.75 93 LYS A N 1
ATOM 763 C CA . LYS A 1 93 ? -7.768 -3.154 -0.555 1.00 97.75 93 LYS A CA 1
ATOM 764 C C . LYS A 1 93 ? -6.574 -2.309 -1.005 1.00 97.75 93 LYS A C 1
ATOM 766 O O . LYS A 1 93 ? -6.002 -2.600 -2.049 1.00 97.75 93 LYS A O 1
ATOM 771 N N . PHE A 1 94 ? -6.151 -1.333 -0.200 1.00 97.69 94 PHE A N 1
ATOM 772 C CA . PHE A 1 94 ? -4.980 -0.517 -0.531 1.00 97.69 94 PHE A CA 1
ATOM 773 C C . PHE A 1 94 ? -3.704 -1.341 -0.661 1.00 97.69 94 PHE A C 1
ATOM 775 O O . PHE A 1 94 ? -2.890 -1.060 -1.533 1.00 97.69 94 PHE A O 1
ATOM 782 N N . LYS A 1 95 ? -3.535 -2.380 0.161 1.00 98.19 95 LYS A N 1
ATOM 783 C CA . LYS A 1 95 ? -2.414 -3.309 0.026 1.00 98.19 95 LYS A CA 1
ATOM 784 C C . LYS A 1 95 ? -2.406 -3.970 -1.357 1.00 98.19 95 LYS A C 1
ATOM 786 O O . LYS A 1 95 ? -1.380 -3.935 -2.022 1.00 98.19 95 LYS A O 1
ATOM 791 N N . LYS A 1 96 ? -3.548 -4.497 -1.813 1.00 97.88 96 LYS A N 1
ATOM 792 C CA . LYS A 1 96 ? -3.671 -5.093 -3.156 1.00 97.88 96 LYS A CA 1
ATOM 793 C C . LYS A 1 96 ? -3.379 -4.079 -4.264 1.00 97.88 96 LYS A C 1
ATOM 795 O O . LYS A 1 96 ? -2.692 -4.412 -5.222 1.00 97.88 96 LYS A O 1
ATOM 800 N N . ASP A 1 97 ? -3.866 -2.848 -4.118 1.00 97.81 97 ASP A N 1
ATOM 801 C CA . ASP A 1 97 ? -3.604 -1.777 -5.085 1.00 97.81 97 ASP A CA 1
ATOM 802 C C . ASP A 1 97 ? -2.101 -1.432 -5.145 1.00 97.81 97 ASP A C 1
ATOM 804 O O . ASP A 1 97 ? -1.553 -1.237 -6.228 1.00 97.81 97 ASP A O 1
ATOM 808 N N . ILE A 1 98 ? -1.410 -1.405 -3.998 1.00 97.75 98 ILE A N 1
ATOM 809 C CA . ILE A 1 98 ? 0.046 -1.201 -3.925 1.00 97.75 98 ILE A CA 1
ATOM 810 C C . ILE A 1 98 ? 0.794 -2.359 -4.591 1.00 97.75 98 ILE A C 1
ATOM 812 O O . ILE A 1 98 ? 1.712 -2.105 -5.368 1.00 97.75 98 ILE A O 1
ATOM 816 N N . ASP A 1 99 ? 0.397 -3.605 -4.328 1.00 98.12 99 ASP A N 1
ATOM 817 C CA . ASP A 1 99 ? 1.026 -4.788 -4.926 1.00 98.12 99 ASP A CA 1
ATOM 818 C C . ASP A 1 99 ? 0.931 -4.747 -6.468 1.00 98.12 99 ASP A C 1
ATOM 820 O O . ASP A 1 99 ? 1.932 -4.965 -7.152 1.00 98.12 99 ASP A O 1
ATOM 824 N N . LEU A 1 100 ? -0.222 -4.345 -7.022 1.00 98.00 100 LEU A N 1
ATOM 825 C CA . LEU A 1 100 ? -0.409 -4.141 -8.470 1.00 98.00 100 LEU A CA 1
ATOM 826 C C . LEU A 1 100 ? 0.481 -3.026 -9.037 1.00 98.00 100 LEU A C 1
ATOM 828 O O . LEU A 1 100 ? 1.008 -3.133 -10.146 1.00 98.00 100 LEU A O 1
ATOM 832 N N . VAL A 1 101 ? 0.651 -1.927 -8.298 1.00 98.25 101 VAL A N 1
ATOM 833 C CA . VAL A 1 101 ? 1.543 -0.835 -8.714 1.00 98.25 101 VAL A CA 1
ATOM 834 C C . VAL A 1 101 ? 2.999 -1.298 -8.721 1.00 98.25 101 VAL A C 1
ATOM 836 O O . VAL A 1 101 ? 3.736 -0.951 -9.643 1.00 98.25 101 VAL A O 1
ATOM 839 N N . ILE A 1 102 ? 3.415 -2.090 -7.730 1.00 98.25 102 ILE A N 1
ATOM 840 C CA . ILE A 1 102 ? 4.766 -2.660 -7.668 1.00 98.25 102 ILE A CA 1
ATOM 841 C C . ILE A 1 102 ? 5.020 -3.572 -8.870 1.00 98.25 102 ILE A C 1
ATOM 843 O O . ILE A 1 102 ? 6.065 -3.437 -9.506 1.00 98.25 102 ILE A O 1
ATOM 847 N N . GLU A 1 103 ? 4.070 -4.445 -9.208 1.00 98.06 103 GLU A N 1
ATOM 848 C CA . GLU A 1 103 ? 4.150 -5.314 -10.389 1.00 98.06 103 GLU A CA 1
ATOM 849 C C . GLU A 1 103 ? 4.327 -4.486 -11.669 1.00 98.06 103 GLU A C 1
ATOM 851 O O . GLU A 1 103 ? 5.309 -4.657 -12.390 1.00 98.06 103 GLU A O 1
ATOM 856 N N . ARG A 1 104 ? 3.477 -3.473 -11.871 1.00 98.06 104 ARG A N 1
ATOM 857 C CA . ARG A 1 104 ? 3.564 -2.578 -13.033 1.00 98.06 104 ARG A CA 1
ATOM 858 C C . ARG A 1 104 ? 4.888 -1.814 -13.109 1.00 98.06 104 ARG A C 1
ATOM 860 O O . ARG A 1 104 ? 5.409 -1.584 -14.198 1.00 98.06 104 ARG A O 1
ATOM 867 N N . ILE A 1 105 ? 5.438 -1.380 -11.973 1.00 98.19 105 ILE A N 1
ATOM 868 C CA . ILE A 1 105 ? 6.771 -0.758 -11.922 1.00 98.19 105 ILE A CA 1
ATOM 869 C C . ILE A 1 105 ? 7.854 -1.773 -12.306 1.00 98.19 105 ILE A C 1
ATOM 871 O O . ILE A 1 105 ? 8.810 -1.404 -12.992 1.00 98.19 105 ILE A O 1
ATOM 875 N N . GLY A 1 106 ? 7.704 -3.032 -11.892 1.00 98.38 106 GLY A N 1
ATOM 876 C CA . GLY A 1 106 ? 8.562 -4.141 -12.304 1.00 98.38 106 GLY A CA 1
ATOM 877 C C . GLY A 1 106 ? 8.595 -4.315 -13.821 1.00 98.38 106 GLY A C 1
ATOM 878 O O . GLY A 1 106 ? 9.684 -4.316 -14.399 1.00 98.38 106 GLY A O 1
ATOM 879 N N . ASP A 1 107 ? 7.426 -4.356 -14.459 1.00 98.19 107 ASP A N 1
ATOM 880 C CA . ASP A 1 107 ? 7.295 -4.485 -15.916 1.00 98.19 107 ASP A CA 1
ATOM 881 C C . ASP A 1 107 ? 7.916 -3.291 -16.649 1.00 98.19 107 ASP A C 1
ATOM 883 O O . ASP A 1 107 ? 8.765 -3.458 -17.522 1.00 98.19 107 ASP A O 1
ATOM 887 N N . MET A 1 108 ? 7.597 -2.062 -16.226 1.00 98.31 108 MET A N 1
ATOM 888 C CA . MET A 1 108 ? 8.190 -0.858 -16.824 1.00 98.31 108 MET A CA 1
ATOM 889 C C . MET A 1 108 ? 9.717 -0.844 -16.695 1.00 98.31 108 MET A C 1
ATOM 891 O O . MET A 1 108 ? 10.422 -0.424 -17.611 1.00 98.31 108 MET A O 1
ATOM 895 N N . LYS A 1 109 ? 10.255 -1.299 -15.558 1.00 98.31 109 LYS A N 1
ATOM 896 C CA . LYS A 1 109 ? 11.704 -1.405 -15.360 1.00 98.31 109 LYS A CA 1
ATOM 897 C C . LYS A 1 109 ? 12.324 -2.420 -16.322 1.00 98.31 109 LYS A C 1
ATOM 899 O O . LYS A 1 109 ? 13.429 -2.183 -16.811 1.00 98.31 109 LYS A O 1
ATOM 904 N N . TYR A 1 110 ? 11.640 -3.533 -16.571 1.00 98.12 110 TYR A N 1
ATOM 905 C CA . TYR A 1 110 ? 12.072 -4.537 -17.536 1.00 98.12 110 TYR A CA 1
ATOM 906 C C . TYR A 1 110 ? 12.096 -3.969 -18.965 1.00 98.12 110 TYR A C 1
ATOM 908 O O . TYR A 1 110 ? 13.137 -4.043 -19.623 1.00 98.12 110 TYR A O 1
ATOM 916 N N . ASP A 1 111 ? 11.025 -3.297 -19.393 1.00 98.06 111 ASP A N 1
ATOM 917 C CA . ASP A 1 111 ? 10.921 -2.675 -20.721 1.00 98.06 111 ASP A CA 1
ATOM 918 C C . ASP A 1 111 ? 11.985 -1.592 -20.943 1.00 98.06 111 ASP A C 1
ATOM 920 O O . ASP A 1 111 ? 12.659 -1.555 -21.975 1.00 98.06 111 ASP A O 1
ATOM 924 N N . VAL A 1 112 ? 12.214 -0.738 -19.940 1.00 98.19 112 VAL A N 1
ATOM 925 C CA . VAL A 1 112 ? 13.297 0.259 -19.975 1.00 98.19 112 VAL A CA 1
ATOM 926 C C . VAL A 1 112 ? 14.663 -0.417 -20.120 1.00 98.19 112 VAL A C 1
ATOM 928 O O . VAL A 1 112 ? 15.534 0.099 -20.823 1.00 98.19 112 VAL A O 1
ATOM 931 N N . GLY A 1 113 ? 14.859 -1.582 -19.496 1.00 98.19 113 GLY A N 1
ATOM 932 C CA . GLY A 1 113 ? 16.058 -2.398 -19.675 1.00 98.19 113 GLY A CA 1
ATOM 933 C C . GLY A 1 113 ? 16.255 -2.848 -21.125 1.00 98.19 113 GLY A C 1
ATOM 934 O O . GLY A 1 113 ? 17.354 -2.699 -21.660 1.00 98.19 113 GLY A O 1
ATOM 935 N N . ILE A 1 114 ? 15.191 -3.323 -21.780 1.00 97.94 114 ILE A N 1
ATOM 936 C CA . ILE A 1 114 ? 15.218 -3.714 -23.199 1.00 97.94 114 ILE A CA 1
ATOM 937 C C . ILE A 1 114 ? 15.578 -2.515 -24.080 1.00 97.94 114 ILE A C 1
ATOM 939 O O . ILE A 1 114 ? 16.519 -2.593 -24.876 1.00 97.94 114 ILE A O 1
ATOM 943 N N . HIS A 1 115 ? 14.884 -1.389 -23.905 1.00 97.62 115 HIS A N 1
ATOM 944 C CA . HIS A 1 115 ? 15.135 -0.186 -24.696 1.00 97.62 115 HIS A CA 1
ATOM 945 C C . HIS A 1 115 ? 16.548 0.357 -24.501 1.00 97.62 115 HIS A C 1
ATOM 947 O O . HIS A 1 115 ? 17.176 0.796 -25.463 1.00 97.62 115 HIS A O 1
ATOM 953 N N . LYS A 1 116 ? 17.101 0.275 -23.287 1.00 98.19 116 LYS A N 1
ATOM 954 C CA . LYS A 1 116 ? 18.500 0.637 -23.044 1.00 98.19 116 LYS A CA 1
ATOM 955 C C . LYS A 1 116 ? 19.450 -0.203 -23.906 1.00 98.19 116 LYS A C 1
ATOM 957 O O . LYS A 1 116 ? 20.318 0.356 -24.571 1.00 98.19 116 LYS A O 1
ATOM 962 N N . SER A 1 117 ? 19.263 -1.521 -23.951 1.00 97.31 117 SER A N 1
ATOM 963 C CA . SER A 1 117 ? 20.086 -2.408 -24.783 1.00 97.31 117 SER A CA 1
ATOM 964 C C . SER A 1 117 ? 19.887 -2.183 -26.289 1.00 97.31 117 SER A C 1
ATOM 966 O O . SER A 1 117 ? 20.814 -2.362 -27.078 1.00 97.31 117 SER A O 1
ATOM 968 N N . GLU A 1 118 ? 18.692 -1.791 -26.729 1.00 97.94 118 GLU A N 1
ATOM 969 C CA . GLU A 1 118 ? 18.445 -1.360 -28.113 1.00 97.94 118 GLU A CA 1
ATOM 970 C C . GLU A 1 118 ? 19.196 -0.072 -28.451 1.00 97.94 118 GLU A C 1
ATOM 972 O O . GLU A 1 118 ? 19.894 -0.015 -29.466 1.00 97.94 118 GLU A O 1
ATOM 977 N N . ILE A 1 119 ? 19.127 0.930 -27.575 1.00 97.81 119 ILE A N 1
ATOM 978 C CA . ILE A 1 119 ? 19.852 2.193 -27.730 1.00 97.81 119 ILE A CA 1
ATOM 979 C C . ILE A 1 119 ? 21.360 1.938 -27.800 1.00 97.81 119 ILE A C 1
ATOM 981 O O . ILE A 1 119 ? 22.023 2.457 -28.695 1.00 97.81 119 ILE A O 1
ATOM 985 N N . GLU A 1 120 ? 21.911 1.089 -26.933 1.00 97.94 120 GLU A N 1
ATOM 986 C CA . GLU A 1 120 ? 23.331 0.716 -26.977 1.00 97.94 120 GLU A CA 1
ATOM 987 C C . GLU A 1 120 ? 23.712 0.078 -28.324 1.00 97.94 120 GLU A C 1
ATOM 989 O O . GLU A 1 120 ? 24.704 0.473 -28.941 1.00 97.94 120 GLU A O 1
ATOM 994 N N . ARG A 1 121 ? 22.892 -0.847 -28.843 1.00 97.62 121 ARG A N 1
ATOM 995 C CA . ARG A 1 121 ? 23.114 -1.457 -30.166 1.00 97.62 121 ARG A CA 1
ATOM 996 C C . ARG A 1 121 ? 23.088 -0.424 -31.293 1.00 97.62 121 ARG A C 1
ATOM 998 O O . ARG A 1 121 ? 23.984 -0.428 -32.136 1.00 97.62 121 ARG A O 1
ATOM 1005 N N . THR A 1 122 ? 22.092 0.461 -31.309 1.00 97.50 122 THR A N 1
ATOM 1006 C CA . THR A 1 122 ? 21.986 1.515 -32.336 1.00 97.50 122 THR A CA 1
ATOM 1007 C C . THR A 1 122 ? 23.136 2.518 -32.252 1.00 97.50 122 THR A C 1
ATOM 1009 O O . THR A 1 122 ? 23.683 2.902 -33.282 1.00 97.50 122 THR A O 1
ATOM 1012 N N . THR A 1 123 ? 23.571 2.874 -31.043 1.00 98.19 123 THR A N 1
ATOM 1013 C CA . THR A 1 123 ? 24.705 3.779 -30.816 1.00 98.19 123 THR A CA 1
ATOM 1014 C C . THR A 1 123 ? 25.996 3.186 -31.379 1.00 98.19 123 THR A C 1
ATOM 1016 O O . THR A 1 123 ? 26.714 3.864 -32.111 1.00 98.19 123 THR A O 1
ATOM 1019 N N . ASN A 1 124 ? 26.258 1.902 -31.121 1.00 97.75 124 ASN A N 1
ATOM 1020 C CA . ASN A 1 124 ? 27.423 1.207 -31.672 1.00 97.75 124 ASN A CA 1
ATOM 1021 C C . ASN A 1 124 ? 27.370 1.120 -33.207 1.00 97.75 124 ASN A C 1
ATOM 1023 O O . ASN A 1 124 ? 28.386 1.300 -33.875 1.00 97.75 124 ASN A O 1
ATOM 1027 N N . ALA A 1 125 ? 26.186 0.882 -33.781 1.00 97.38 125 ALA A N 1
ATOM 1028 C CA . ALA A 1 125 ? 26.008 0.866 -35.232 1.00 97.38 125 ALA A CA 1
ATOM 1029 C C . ALA A 1 125 ? 26.290 2.242 -35.863 1.00 97.38 125 ALA A C 1
ATOM 1031 O O . ALA A 1 125 ? 26.961 2.317 -36.890 1.00 97.38 125 ALA A O 1
ATOM 1032 N N . LEU A 1 126 ? 25.834 3.330 -35.232 1.00 97.06 126 LEU A N 1
ATOM 1033 C CA . LEU A 1 126 ? 26.121 4.694 -35.685 1.00 97.06 126 LEU A CA 1
ATOM 1034 C C . LEU A 1 126 ? 27.616 5.014 -35.628 1.00 97.06 126 LEU A C 1
ATOM 1036 O O . LEU A 1 126 ? 28.143 5.573 -36.584 1.00 97.06 126 LEU A O 1
ATOM 1040 N N . GLN A 1 127 ? 28.309 4.617 -34.558 1.00 97.62 127 GLN A N 1
ATOM 1041 C CA . GLN A 1 127 ? 29.762 4.792 -34.448 1.00 97.62 127 GLN A CA 1
ATOM 1042 C C . GLN A 1 127 ? 30.520 4.062 -35.566 1.00 97.62 127 GLN A C 1
ATOM 1044 O O . GLN A 1 127 ? 31.478 4.600 -36.120 1.00 97.62 127 GLN A O 1
ATOM 1049 N N . GLU A 1 128 ? 30.085 2.855 -35.934 1.00 97.44 128 GLU A N 1
ATOM 1050 C CA . GLU A 1 128 ? 30.699 2.114 -37.037 1.00 97.44 128 GLU A CA 1
ATOM 1051 C C . GLU A 1 128 ? 30.429 2.772 -38.397 1.00 97.44 128 GLU A C 1
ATOM 1053 O O . GLU A 1 128 ? 31.339 2.866 -39.221 1.00 97.44 128 GLU A O 1
ATOM 1058 N N . ILE A 1 129 ? 29.215 3.282 -38.626 1.00 96.88 129 ILE A N 1
ATOM 1059 C CA . ILE A 1 129 ? 28.897 4.050 -39.838 1.00 96.88 129 ILE A CA 1
ATOM 1060 C C . ILE A 1 129 ? 29.778 5.300 -39.923 1.00 96.88 129 ILE A C 1
ATOM 1062 O O . ILE A 1 129 ? 30.348 5.571 -40.978 1.00 96.88 129 ILE A O 1
ATOM 1066 N N . ASP A 1 130 ? 29.941 6.034 -38.824 1.00 96.94 130 ASP A N 1
ATOM 1067 C CA . ASP A 1 130 ? 30.753 7.254 -38.786 1.00 96.94 130 ASP A CA 1
ATOM 1068 C C . ASP A 1 130 ? 32.234 6.960 -39.093 1.00 96.94 130 ASP A C 1
ATOM 1070 O O . ASP A 1 130 ? 32.892 7.654 -39.878 1.00 96.94 130 ASP A O 1
ATOM 1074 N N . ARG A 1 131 ? 32.745 5.829 -38.584 1.00 96.75 131 ARG A N 1
ATOM 1075 C CA . ARG A 1 131 ? 34.077 5.308 -38.923 1.00 96.75 131 ARG A CA 1
ATOM 1076 C C . ARG A 1 131 ? 34.200 4.974 -40.412 1.00 96.75 131 ARG A C 1
ATOM 1078 O O . ARG A 1 131 ? 35.203 5.316 -41.039 1.00 96.75 131 ARG A O 1
ATOM 1085 N N . GLN A 1 132 ? 33.202 4.312 -40.995 1.00 96.69 132 GLN A N 1
ATOM 1086 C CA . GLN A 1 132 ? 33.189 3.976 -42.424 1.00 96.69 132 GLN A CA 1
ATOM 1087 C C . GLN A 1 132 ? 33.123 5.225 -43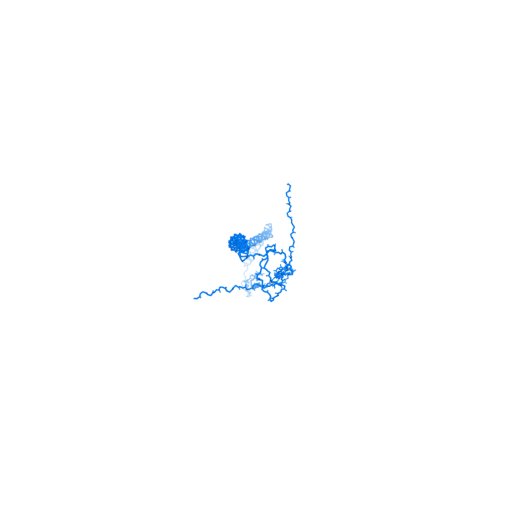.306 1.00 96.69 132 GLN A C 1
ATOM 1089 O O . GLN A 1 132 ? 33.844 5.304 -44.301 1.00 96.69 132 GLN A O 1
ATOM 1094 N N . MET A 1 133 ? 32.316 6.213 -42.920 1.00 95.94 133 MET A N 1
ATOM 1095 C CA . MET A 1 133 ? 32.220 7.505 -43.598 1.00 95.94 133 MET A CA 1
ATOM 1096 C C . MET A 1 133 ? 33.552 8.256 -43.566 1.00 95.94 133 MET A C 1
ATOM 1098 O O . MET A 1 133 ? 33.990 8.747 -44.606 1.00 95.94 133 MET A O 1
ATOM 1102 N N . THR A 1 134 ? 34.230 8.275 -42.415 1.00 95.69 134 THR A N 1
ATOM 1103 C CA . THR A 1 134 ? 35.567 8.872 -42.272 1.00 95.69 134 THR A CA 1
ATOM 1104 C C . THR A 1 134 ? 36.579 8.183 -43.191 1.00 95.69 134 THR A C 1
ATOM 1106 O O . THR A 1 134 ? 37.227 8.842 -43.999 1.00 95.69 134 THR A O 1
ATOM 1109 N N . ASN A 1 135 ? 36.636 6.847 -43.176 1.00 94.69 135 ASN A N 1
ATOM 1110 C CA . ASN A 1 135 ? 37.529 6.088 -44.060 1.00 94.69 135 ASN A CA 1
ATOM 1111 C C . ASN A 1 135 ? 37.238 6.346 -45.549 1.00 94.69 135 ASN A C 1
ATOM 1113 O O . ASN A 1 135 ? 38.157 6.460 -46.361 1.00 94.69 135 ASN A O 1
ATOM 1117 N N . ALA A 1 136 ? 35.959 6.428 -45.928 1.00 93.62 136 ALA A N 1
ATOM 1118 C CA . ALA A 1 136 ? 35.556 6.717 -47.300 1.00 93.62 136 ALA A CA 1
ATOM 1119 C C . ALA A 1 136 ? 35.936 8.146 -47.717 1.00 93.62 136 ALA A C 1
ATOM 1121 O O . ALA A 1 136 ? 36.357 8.363 -48.856 1.00 93.62 136 ALA A O 1
ATOM 1122 N N . TYR A 1 137 ? 35.810 9.112 -46.806 1.00 95.00 137 TYR A N 1
ATOM 1123 C CA . TYR A 1 137 ? 36.235 10.491 -47.019 1.00 95.00 137 TYR A CA 1
ATOM 1124 C C . TYR A 1 137 ? 37.756 10.593 -47.208 1.00 95.00 137 TYR A C 1
ATOM 1126 O O . TYR A 1 137 ? 38.215 11.213 -48.173 1.00 95.00 137 TYR A O 1
ATOM 1134 N N . ASP A 1 138 ? 38.536 9.922 -46.360 1.00 92.44 138 ASP A N 1
ATOM 1135 C CA . ASP A 1 138 ? 39.997 9.882 -46.465 1.00 92.44 138 ASP A CA 1
ATOM 1136 C C . ASP A 1 138 ? 40.448 9.238 -47.779 1.00 92.44 138 ASP A C 1
ATOM 1138 O O . ASP A 1 138 ? 41.323 9.767 -48.469 1.00 92.44 138 ASP A O 1
ATOM 1142 N N . LEU A 1 139 ? 39.804 8.138 -48.186 1.00 91.62 139 LEU A N 1
ATOM 1143 C CA . LEU A 1 139 ? 40.093 7.478 -49.458 1.00 91.62 139 LEU A CA 1
ATOM 1144 C C . LEU A 1 139 ? 39.809 8.398 -50.653 1.00 91.62 139 LEU A C 1
ATOM 1146 O O . LEU A 1 139 ? 40.637 8.487 -51.560 1.00 91.62 139 LEU A O 1
ATOM 1150 N N . ARG A 1 140 ? 38.673 9.108 -50.654 1.00 90.38 140 ARG A N 1
ATOM 1151 C CA . ARG A 1 140 ? 38.344 10.085 -51.708 1.00 90.38 140 ARG A CA 1
ATOM 1152 C C . ARG A 1 140 ? 39.358 11.223 -51.759 1.00 90.38 140 ARG A C 1
ATOM 1154 O O . ARG A 1 140 ? 39.790 11.605 -52.842 1.00 90.38 140 ARG A O 1
ATOM 1161 N N . THR A 1 141 ? 39.764 11.733 -50.601 1.00 88.94 141 THR A N 1
ATOM 1162 C CA . THR A 1 141 ? 40.777 12.792 -50.506 1.00 88.94 141 THR A CA 1
ATOM 1163 C C . THR A 1 141 ? 42.121 12.306 -51.051 1.00 88.94 141 THR A C 1
ATOM 1165 O O . THR A 1 141 ? 42.751 12.990 -51.852 1.00 88.94 141 THR A O 1
ATOM 1168 N N . CYS A 1 142 ? 42.527 11.084 -50.702 1.00 86.25 142 CYS A N 1
ATOM 1169 C CA . CYS A 1 142 ? 43.744 10.462 -51.211 1.00 86.25 142 CYS A CA 1
ATOM 1170 C C . CYS A 1 142 ? 43.703 10.274 -52.738 1.00 86.25 142 CYS A C 1
ATOM 1172 O O . CYS A 1 142 ? 44.663 10.621 -53.427 1.00 86.25 142 CYS A O 1
ATOM 1174 N N . GLN A 1 143 ? 42.578 9.798 -53.285 1.00 86.25 143 GLN A N 1
ATOM 1175 C CA . GLN A 1 143 ? 42.367 9.685 -54.733 1.00 86.25 143 GLN A CA 1
ATOM 1176 C C . GLN A 1 143 ? 42.480 11.040 -55.441 1.00 86.25 143 GLN A C 1
ATOM 1178 O O . GLN A 1 143 ? 43.106 11.122 -56.498 1.00 86.25 143 GLN A O 1
ATOM 1183 N N . GLN A 1 144 ? 41.935 12.104 -54.846 1.00 85.25 144 GLN A N 1
ATOM 1184 C CA . GLN A 1 144 ? 42.063 13.458 -55.381 1.00 85.25 144 GLN A CA 1
ATOM 1185 C C . GLN A 1 144 ? 43.527 13.917 -55.407 1.00 85.25 144 GLN A C 1
ATOM 1187 O O . GLN A 1 144 ? 43.990 14.408 -56.434 1.00 85.25 144 GLN A O 1
ATOM 1192 N N . CYS A 1 145 ? 44.290 13.681 -54.333 1.00 81.69 145 CYS A N 1
ATOM 1193 C CA . CYS A 1 145 ? 45.719 13.997 -54.307 1.00 81.69 145 CYS A CA 1
ATOM 1194 C C . CYS A 1 145 ? 46.500 13.263 -55.409 1.00 81.69 145 CYS A C 1
ATOM 1196 O O . CYS A 1 145 ? 47.374 13.860 -56.036 1.00 81.69 145 CYS A O 1
ATOM 1198 N N . TYR A 1 146 ? 46.189 11.988 -55.671 1.00 78.81 146 TYR A N 1
ATOM 1199 C CA . TYR A 1 146 ? 46.816 11.238 -56.765 1.00 78.81 146 TYR A CA 1
ATOM 1200 C C . TYR A 1 146 ? 46.491 11.835 -58.140 1.00 78.81 146 TYR A C 1
ATOM 1202 O O . TYR A 1 146 ? 47.399 12.016 -58.950 1.00 78.81 146 TYR A O 1
ATOM 1210 N N . ALA A 1 147 ? 45.232 12.209 -58.383 1.00 79.62 147 ALA A N 1
ATOM 1211 C CA . ALA A 1 147 ? 44.837 12.870 -59.625 1.00 79.62 147 ALA A CA 1
ATOM 1212 C C . ALA A 1 147 ? 45.553 14.221 -59.820 1.00 79.62 147 ALA A C 1
ATOM 1214 O O . ALA A 1 147 ? 45.983 14.544 -60.930 1.00 79.62 147 ALA A O 1
ATOM 1215 N N . ASP A 1 148 ? 45.737 14.990 -58.745 1.00 79.88 148 ASP A N 1
ATOM 1216 C CA . ASP A 1 148 ? 46.458 16.264 -58.783 1.00 79.88 148 ASP A CA 1
ATOM 1217 C C . ASP A 1 148 ? 47.955 16.069 -59.094 1.00 79.88 148 ASP A C 1
ATOM 1219 O O . ASP A 1 148 ? 48.525 16.822 -59.889 1.00 79.88 148 ASP A O 1
ATOM 1223 N N . ILE A 1 149 ? 48.588 15.027 -58.537 1.00 79.56 149 ILE A N 1
ATOM 1224 C CA . ILE A 1 149 ? 49.977 14.651 -58.858 1.00 79.56 149 ILE A CA 1
ATOM 1225 C C . ILE A 1 149 ? 50.109 14.281 -60.339 1.00 79.56 149 ILE A C 1
ATOM 1227 O O . ILE A 1 149 ? 51.033 14.753 -61.007 1.00 79.56 149 ILE A O 1
ATOM 1231 N N . ASP A 1 150 ? 49.190 13.473 -60.869 1.00 79.31 150 ASP A N 1
ATOM 1232 C CA . ASP A 1 150 ? 49.198 13.082 -62.281 1.00 79.31 150 ASP A CA 1
ATOM 1233 C C . ASP A 1 150 ? 49.021 14.298 -63.202 1.00 79.31 150 ASP A C 1
ATOM 1235 O O . ASP A 1 150 ? 49.727 14.437 -64.207 1.00 79.31 150 ASP A O 1
ATOM 1239 N N . LEU A 1 151 ? 48.146 15.239 -62.836 1.00 78.06 151 LEU A N 1
ATOM 1240 C CA . LEU A 1 151 ? 47.990 16.506 -63.550 1.00 78.06 151 LEU A CA 1
ATOM 1241 C C . LEU A 1 151 ? 49.272 17.346 -63.525 1.00 78.06 151 LEU A C 1
ATOM 1243 O O . LEU A 1 151 ? 49.665 17.886 -64.564 1.00 78.06 151 LEU A O 1
ATOM 1247 N N . GLU A 1 152 ? 49.943 17.459 -62.378 1.00 80.81 152 GLU A N 1
ATOM 1248 C CA . GLU A 1 152 ? 51.221 18.171 -62.271 1.00 80.81 152 GLU A CA 1
ATOM 1249 C C . GLU A 1 152 ? 52.330 17.490 -63.078 1.00 80.81 152 GLU A C 1
ATOM 1251 O O . GLU A 1 152 ? 53.095 18.169 -63.768 1.00 80.81 152 GLU A O 1
ATOM 1256 N N . LYS A 1 153 ? 52.366 16.155 -63.106 1.00 80.50 153 LYS A N 1
ATOM 1257 C CA . LYS A 1 153 ? 53.283 15.394 -63.961 1.00 80.50 153 LYS A CA 1
ATOM 1258 C C . LYS A 1 153 ? 53.038 15.686 -65.442 1.00 80.50 153 LYS A C 1
ATOM 1260 O O . LYS A 1 153 ? 53.980 16.011 -66.164 1.00 80.50 153 LYS A O 1
ATOM 1265 N N . VAL A 1 154 ? 51.782 15.684 -65.891 1.00 76.94 154 VAL A N 1
ATOM 1266 C CA . VAL A 1 154 ? 51.423 16.046 -67.275 1.00 76.94 154 VAL A CA 1
ATOM 1267 C C . VAL A 1 154 ? 51.798 17.499 -67.589 1.00 76.94 154 VAL A C 1
ATOM 1269 O O . VAL A 1 154 ? 52.314 17.790 -68.673 1.00 76.94 154 VAL A O 1
ATOM 1272 N N . LYS A 1 155 ? 51.577 18.442 -66.661 1.00 81.38 155 LYS A N 1
ATOM 1273 C CA . LYS A 1 155 ? 52.008 19.843 -66.825 1.00 81.38 155 LYS A CA 1
ATOM 1274 C C . LYS A 1 155 ? 53.529 19.949 -66.936 1.00 81.38 155 LYS A C 1
ATOM 1276 O O . LYS A 1 155 ? 54.019 20.712 -67.774 1.00 81.38 155 LYS A O 1
ATOM 1281 N N . PHE A 1 156 ? 54.266 19.195 -66.127 1.00 79.44 156 PHE A N 1
ATOM 1282 C CA . PHE A 1 156 ? 55.723 19.146 -66.153 1.00 79.44 156 PHE A CA 1
ATOM 1283 C C . PHE A 1 156 ? 56.248 18.571 -67.474 1.00 79.44 156 PHE A C 1
ATOM 1285 O O . PHE A 1 156 ? 57.069 19.214 -68.127 1.00 79.44 156 PHE A O 1
ATOM 1292 N N . GLU A 1 157 ? 55.708 17.445 -67.944 1.00 78.31 157 GLU A N 1
ATOM 1293 C CA . GLU A 1 157 ? 56.052 16.860 -69.246 1.00 78.31 157 GLU A CA 1
ATOM 1294 C C . GLU A 1 157 ? 55.745 17.822 -70.404 1.00 78.31 157 GLU A C 1
ATOM 1296 O O . GLU A 1 157 ? 56.560 17.993 -71.314 1.00 78.31 157 GLU A O 1
ATOM 1301 N N . ARG A 1 158 ? 54.604 18.528 -70.364 1.00 75.00 158 ARG A N 1
ATOM 1302 C CA . ARG A 1 158 ? 54.284 19.583 -71.343 1.00 75.00 158 ARG A CA 1
ATOM 1303 C C . ARG A 1 158 ? 55.302 20.726 -71.311 1.00 75.00 158 ARG A C 1
ATOM 1305 O O . ARG A 1 158 ? 55.675 21.220 -72.374 1.00 75.00 158 ARG A O 1
ATOM 1312 N N . LYS A 1 159 ? 55.756 21.159 -70.127 1.00 79.62 159 LYS A N 1
ATOM 1313 C CA . LYS A 1 159 ? 56.809 22.183 -69.987 1.00 79.62 159 LYS A CA 1
ATOM 1314 C C . LYS A 1 159 ? 58.151 21.688 -70.525 1.00 79.62 159 LYS A C 1
ATOM 1316 O O . LYS A 1 159 ? 58.783 22.417 -71.282 1.00 79.62 159 LYS A O 1
ATOM 1321 N N . GLN A 1 160 ? 58.550 20.454 -70.215 1.00 74.88 160 GLN A N 1
ATOM 1322 C CA . GLN A 1 160 ? 59.763 19.855 -70.772 1.00 74.88 160 GLN A CA 1
ATOM 1323 C C . GLN A 1 160 ? 59.704 19.793 -72.301 1.00 74.88 160 GLN A C 1
ATOM 1325 O O . GLN A 1 160 ? 60.627 20.261 -72.958 1.00 74.88 160 GLN A O 1
ATOM 1330 N N . ARG A 1 161 ? 58.598 19.321 -72.893 1.00 69.00 161 ARG A N 1
ATOM 1331 C CA . ARG A 1 161 ? 58.438 19.303 -74.359 1.00 69.00 161 ARG A CA 1
ATOM 1332 C C . ARG A 1 161 ? 58.568 20.691 -74.987 1.00 69.00 161 ARG A C 1
ATOM 1334 O O . ARG A 1 161 ? 59.129 20.795 -76.068 1.00 69.00 161 ARG A O 1
ATOM 1341 N N . LYS A 1 162 ? 58.089 21.749 -74.323 1.00 70.25 162 LYS A N 1
ATOM 1342 C CA . LYS A 1 162 ? 58.278 23.135 -74.787 1.00 70.25 162 LYS A CA 1
ATOM 1343 C C . LYS A 1 162 ? 59.735 23.599 -74.697 1.00 70.25 162 LYS A C 1
ATOM 1345 O O . LYS A 1 162 ? 60.172 24.327 -75.575 1.00 70.25 162 LYS A O 1
ATOM 1350 N N . LEU A 1 163 ? 60.481 23.181 -73.674 1.00 64.06 163 LEU A N 1
ATOM 1351 C CA . LEU A 1 163 ? 61.907 23.508 -73.525 1.00 64.06 163 LEU A CA 1
ATOM 1352 C C . LEU A 1 163 ? 62.796 22.748 -74.522 1.00 64.06 163 LEU A C 1
ATOM 1354 O O . LEU A 1 163 ? 63.792 23.293 -74.983 1.00 64.06 163 LEU A O 1
ATOM 1358 N N . TYR A 1 164 ? 62.424 21.518 -74.886 1.00 60.81 164 TYR A N 1
ATOM 1359 C CA . TYR A 1 164 ? 63.133 20.702 -75.880 1.00 60.81 164 TYR A CA 1
ATOM 1360 C C . TYR A 1 164 ? 62.668 20.931 -77.330 1.00 60.81 164 TYR A C 1
ATOM 1362 O O . TYR A 1 164 ? 63.161 20.263 -78.239 1.00 60.81 164 TYR A O 1
ATOM 1370 N N . GLN A 1 165 ? 61.755 21.877 -77.586 1.00 58.25 165 GLN A N 1
ATOM 1371 C CA . GLN A 1 165 ? 61.515 22.356 -78.948 1.00 58.25 165 GLN A CA 1
ATOM 1372 C C . GLN A 1 165 ? 62.715 23.195 -79.392 1.00 58.25 165 GLN A C 1
ATOM 1374 O O . GLN A 1 165 ? 62.790 24.396 -79.142 1.00 58.25 165 GLN A O 1
ATOM 1379 N N . VAL A 1 166 ? 63.666 22.540 -80.060 1.00 52.72 166 VAL A N 1
ATOM 1380 C CA . VAL A 1 166 ? 64.708 23.220 -80.830 1.00 52.72 166 VAL A CA 1
ATOM 1381 C C . VAL A 1 166 ? 63.999 24.114 -81.854 1.00 52.72 166 VAL A C 1
ATOM 1383 O O . VAL A 1 166 ? 63.156 23.605 -82.599 1.00 52.72 166 VAL A O 1
ATOM 1386 N N . PRO A 1 167 ? 64.283 25.428 -81.904 1.00 51.47 167 PRO A N 1
ATOM 1387 C CA . PRO A 1 167 ? 63.692 26.309 -82.900 1.00 51.47 167 PRO A CA 1
ATOM 1388 C C . PRO A 1 167 ? 63.917 25.723 -84.292 1.00 51.47 167 PRO A C 1
ATOM 1390 O O . PRO A 1 167 ? 65.058 25.460 -84.669 1.00 51.47 167 PRO A O 1
ATOM 1393 N N . THR A 1 168 ? 62.848 25.539 -85.068 1.00 54.94 168 THR A N 1
ATOM 1394 C CA . THR A 1 168 ? 62.887 24.905 -86.398 1.00 54.94 168 THR A CA 1
ATOM 1395 C C . THR A 1 168 ? 63.933 25.544 -87.319 1.00 54.94 168 THR A C 1
ATOM 1397 O O . THR A 1 168 ? 64.541 24.864 -88.134 1.00 54.94 168 THR A O 1
ATOM 1400 N N . ARG A 1 169 ? 64.231 26.834 -87.107 1.00 52.75 169 ARG A N 1
ATOM 1401 C CA . ARG A 1 169 ? 65.253 27.595 -87.840 1.00 52.75 169 ARG A CA 1
ATOM 1402 C C . ARG A 1 169 ? 66.693 27.116 -87.627 1.00 52.75 169 ARG A C 1
ATOM 1404 O O . ARG A 1 169 ? 67.497 27.252 -88.535 1.00 52.75 169 ARG A O 1
ATOM 1411 N N . LEU A 1 170 ? 67.026 26.534 -86.473 1.00 53.47 170 LEU A N 1
ATOM 1412 C CA . LEU A 1 170 ? 68.357 25.955 -86.244 1.00 53.47 170 LEU A CA 1
ATOM 1413 C C . LEU A 1 170 ? 68.535 24.623 -86.976 1.00 53.47 170 LEU A C 1
ATOM 1415 O O . LEU A 1 170 ? 69.663 24.225 -87.246 1.00 53.47 170 LEU A O 1
ATOM 1419 N N . ASN A 1 171 ? 67.442 23.936 -87.310 1.00 57.78 171 ASN A N 1
ATOM 1420 C CA . ASN A 1 171 ? 67.523 22.637 -87.959 1.00 57.78 171 ASN A CA 1
ATOM 1421 C C . ASN A 1 171 ? 67.901 22.784 -89.439 1.00 57.78 171 ASN A C 1
ATOM 1423 O O . ASN A 1 171 ? 68.746 22.038 -89.920 1.00 57.78 171 ASN A O 1
ATOM 1427 N N . ASP A 1 172 ? 67.375 23.785 -90.144 1.00 58.31 172 ASP A N 1
ATOM 1428 C CA . ASP A 1 172 ? 67.652 23.968 -91.575 1.00 58.31 172 ASP A CA 1
ATOM 1429 C C . ASP A 1 172 ? 69.098 24.424 -91.844 1.00 58.31 172 ASP A C 1
ATOM 1431 O O . ASP A 1 172 ? 69.762 23.863 -92.718 1.00 58.31 172 ASP A O 1
ATOM 1435 N N . ASP A 1 173 ? 69.639 25.347 -91.041 1.00 60.09 173 ASP A N 1
ATOM 1436 C CA . ASP A 1 173 ? 71.026 25.826 -91.178 1.00 60.09 173 ASP A CA 1
ATOM 1437 C C . ASP A 1 173 ? 72.060 24.748 -90.813 1.00 60.09 173 ASP A C 1
ATOM 1439 O O . ASP A 1 173 ? 73.105 24.606 -91.465 1.00 60.09 173 ASP A O 1
ATOM 1443 N N . VAL A 1 174 ? 71.758 23.937 -89.793 1.00 63.91 174 VAL A N 1
ATOM 1444 C CA . VAL A 1 174 ? 72.599 22.799 -89.399 1.00 63.91 174 VAL A CA 1
ATOM 1445 C C . VAL A 1 174 ? 72.520 21.692 -90.449 1.00 63.91 174 VAL A C 1
ATOM 1447 O O . VAL A 1 174 ? 73.553 21.139 -90.829 1.00 63.91 174 VAL A O 1
ATOM 1450 N N . THR A 1 175 ? 71.340 21.417 -91.007 1.00 67.06 175 THR A N 1
ATOM 1451 C CA . THR A 1 175 ? 71.166 20.401 -92.057 1.00 67.06 175 THR A CA 1
ATOM 1452 C C . THR A 1 175 ? 71.836 20.830 -93.367 1.00 67.06 175 THR A C 1
ATOM 1454 O O . THR A 1 175 ? 72.523 20.028 -94.008 1.00 67.06 175 THR A O 1
ATOM 1457 N N . ALA A 1 176 ? 71.749 22.113 -93.735 1.00 69.81 176 ALA A N 1
ATOM 1458 C CA . ALA A 1 176 ? 72.469 22.683 -94.873 1.00 69.81 176 ALA A CA 1
ATOM 1459 C C . ALA A 1 176 ? 73.995 22.620 -94.678 1.00 69.81 176 ALA A C 1
ATOM 1461 O O . ALA A 1 176 ? 74.727 22.248 -95.603 1.00 69.81 176 ALA A O 1
ATOM 1462 N N . SER A 1 177 ? 74.479 22.905 -93.466 1.00 72.31 177 SER A N 1
ATOM 1463 C CA . SER A 1 177 ? 75.901 22.799 -93.113 1.00 72.31 177 SER A CA 1
ATOM 1464 C C . SER A 1 177 ? 76.408 21.355 -93.156 1.00 72.31 177 SER A C 1
ATOM 1466 O O . SER A 1 177 ? 77.481 21.096 -93.707 1.00 72.31 177 SER A O 1
ATOM 1468 N N . ILE A 1 178 ? 75.622 20.392 -92.667 1.00 75.31 178 ILE A N 1
ATOM 1469 C CA . ILE A 1 178 ? 75.948 18.960 -92.737 1.00 75.31 178 ILE A CA 1
ATOM 1470 C C . ILE A 1 178 ? 75.988 18.487 -94.194 1.00 75.31 178 ILE A C 1
ATOM 1472 O O . ILE A 1 178 ? 76.946 17.825 -94.597 1.00 75.31 178 ILE A O 1
ATOM 1476 N N . HIS A 1 179 ? 75.017 18.871 -95.024 1.00 77.75 179 HIS A N 1
ATOM 1477 C CA . HIS A 1 179 ? 75.021 18.512 -96.445 1.00 77.75 179 HIS A CA 1
ATOM 1478 C C . HIS A 1 179 ? 76.167 19.164 -97.232 1.00 77.75 179 HIS A C 1
ATOM 1480 O O . HIS A 1 179 ? 76.712 18.550 -98.156 1.00 77.75 179 HIS A O 1
ATOM 1486 N N . SER A 1 180 ? 76.571 20.383 -96.867 1.00 77.19 180 SER A N 1
ATOM 1487 C CA . SER A 1 180 ? 77.757 21.049 -97.417 1.00 77.19 180 SER A CA 1
ATOM 1488 C C . SER A 1 180 ? 79.046 20.304 -97.043 1.00 77.19 180 SER A C 1
ATOM 1490 O O . SER A 1 180 ? 79.872 20.003 -97.911 1.00 77.19 180 SER A O 1
ATOM 1492 N N . LEU A 1 181 ? 79.187 19.904 -95.774 1.00 75.88 181 LEU A N 1
ATOM 1493 C CA . LEU A 1 181 ? 80.317 19.103 -95.294 1.00 75.88 181 LEU A CA 1
ATOM 1494 C C . LEU A 1 181 ? 80.371 17.721 -95.957 1.00 75.88 181 LEU A C 1
ATOM 1496 O O . LEU A 1 181 ? 81.441 17.297 -96.392 1.00 75.88 181 LEU A O 1
ATOM 1500 N N . GLN A 1 182 ? 79.229 17.050 -96.124 1.00 77.75 182 GLN A N 1
ATOM 1501 C CA . GLN A 1 182 ? 79.139 15.776 -96.842 1.00 77.75 182 GLN A CA 1
ATOM 1502 C C . GLN A 1 182 ? 79.565 15.907 -98.310 1.00 77.75 182 GLN A C 1
ATOM 1504 O O . GLN A 1 182 ? 80.283 15.044 -98.820 1.00 77.75 182 GLN A O 1
ATOM 1509 N N . ARG A 1 183 ? 79.190 16.998 -98.996 1.00 78.06 183 ARG A N 1
ATOM 1510 C CA . ARG A 1 183 ? 79.660 17.277 -100.365 1.00 78.06 183 ARG A CA 1
ATOM 1511 C C . ARG A 1 183 ? 81.168 17.513 -100.419 1.00 78.06 183 ARG A C 1
ATOM 1513 O O . ARG A 1 183 ? 81.829 16.960 -101.295 1.00 78.06 183 ARG A O 1
ATOM 1520 N N . ARG A 1 184 ? 81.730 18.272 -99.472 1.00 77.19 184 ARG A N 1
ATOM 1521 C CA . ARG A 1 184 ? 83.187 18.485 -99.387 1.00 77.19 184 ARG A CA 1
ATOM 1522 C C . ARG A 1 184 ? 83.934 17.179 -99.118 1.00 77.19 184 ARG A C 1
ATOM 1524 O O . ARG A 1 184 ? 84.903 16.898 -99.815 1.00 77.19 184 ARG A O 1
ATOM 1531 N N . LEU A 1 185 ? 83.445 16.341 -98.205 1.00 77.12 185 LEU A N 1
ATOM 1532 C CA . LEU A 1 185 ? 83.993 15.004 -97.950 1.00 77.12 185 LEU A CA 1
ATOM 1533 C C . LEU A 1 185 ? 83.928 14.101 -99.185 1.00 77.12 185 LEU A C 1
ATOM 1535 O O . LEU A 1 185 ? 84.897 13.409 -99.488 1.00 77.12 185 LEU A O 1
ATOM 1539 N N . LYS A 1 186 ? 82.824 14.135 -99.940 1.00 77.12 186 LYS A N 1
ATOM 1540 C CA . LYS A 1 186 ? 82.686 13.376 -101.192 1.00 77.12 186 LYS A CA 1
ATOM 1541 C C . LYS A 1 186 ? 83.685 13.845 -102.255 1.00 77.12 186 LYS A C 1
ATOM 1543 O O . LYS A 1 186 ? 84.294 13.012 -102.919 1.00 77.12 186 LYS A O 1
ATOM 1548 N N . ASN A 1 187 ? 83.910 15.152 -102.370 1.00 75.12 187 ASN A N 1
ATOM 1549 C CA . ASN A 1 187 ? 84.900 15.709 -103.292 1.00 75.12 187 ASN A CA 1
ATOM 1550 C C . ASN A 1 187 ? 86.338 15.369 -102.876 1.00 75.12 187 ASN A C 1
ATOM 1552 O O . ASN A 1 187 ? 87.137 15.005 -103.731 1.00 75.12 187 ASN A O 1
ATOM 1556 N N . ILE A 1 188 ? 86.651 15.403 -101.577 1.00 73.06 188 ILE A N 1
ATOM 1557 C CA . ILE A 1 188 ? 87.955 14.971 -101.046 1.00 73.06 188 ILE A CA 1
ATOM 1558 C C . ILE A 1 188 ? 88.171 13.477 -101.314 1.00 73.06 188 ILE A C 1
ATOM 1560 O O . ILE A 1 188 ? 89.222 13.092 -101.816 1.00 73.06 188 ILE A O 1
ATOM 1564 N N . LYS A 1 189 ? 87.161 12.634 -101.065 1.00 73.56 189 LYS A N 1
ATOM 1565 C CA . LYS A 1 189 ? 87.208 11.195 -101.361 1.00 73.56 189 LYS A CA 1
ATOM 1566 C C . LYS A 1 189 ? 87.445 10.923 -102.850 1.00 73.56 189 LYS A C 1
ATOM 1568 O O . LYS A 1 189 ? 88.261 10.072 -103.192 1.00 73.56 189 LYS A O 1
ATOM 1573 N N . ASN A 1 190 ? 86.769 11.657 -103.731 1.00 72.62 190 ASN A N 1
ATOM 1574 C CA . ASN A 1 190 ? 86.959 11.532 -105.176 1.00 72.62 190 ASN A CA 1
ATOM 1575 C C . ASN A 1 190 ? 88.346 12.030 -105.617 1.00 72.62 190 ASN A C 1
ATOM 1577 O O . ASN A 1 190 ? 88.968 11.393 -106.461 1.00 72.62 190 ASN A O 1
ATOM 1581 N N . GLY A 1 191 ? 88.861 13.102 -105.004 1.00 67.00 191 GLY A N 1
ATOM 1582 C CA . GLY A 1 191 ? 90.227 13.588 -105.216 1.00 67.00 191 GLY A CA 1
ATOM 1583 C C . GLY A 1 191 ? 91.284 12.557 -104.810 1.00 67.00 191 GLY A C 1
ATOM 1584 O O . GLY A 1 191 ? 92.161 12.233 -105.608 1.00 67.00 191 GLY A O 1
ATOM 1585 N N . ILE A 1 192 ? 91.142 11.954 -103.627 1.00 65.25 192 ILE A N 1
ATOM 1586 C CA . ILE A 1 192 ? 92.026 10.886 -103.129 1.00 65.25 192 ILE A CA 1
ATOM 1587 C C . ILE A 1 192 ? 91.974 9.656 -104.053 1.00 65.25 192 ILE A C 1
ATOM 1589 O O . ILE A 1 192 ? 93.018 9.151 -104.459 1.00 65.25 192 ILE A O 1
ATOM 1593 N N . ASN A 1 193 ? 90.784 9.215 -104.475 1.00 57.19 193 ASN A N 1
ATOM 1594 C CA . ASN A 1 193 ? 90.648 8.093 -105.413 1.00 57.19 193 ASN A CA 1
ATOM 1595 C C . ASN A 1 193 ? 91.226 8.403 -106.804 1.00 57.19 193 ASN A C 1
ATOM 1597 O O . ASN A 1 193 ? 91.802 7.519 -107.435 1.00 57.19 193 ASN A O 1
ATOM 1601 N N . SER A 1 194 ? 91.129 9.649 -107.277 1.00 56.69 194 SER A N 1
ATOM 1602 C CA . SER A 1 194 ? 91.731 10.058 -108.554 1.00 56.69 194 SER A CA 1
ATOM 1603 C C . SER A 1 194 ? 93.264 10.108 -108.489 1.00 56.69 194 SER A C 1
ATOM 1605 O O . SER A 1 194 ? 93.923 9.804 -109.478 1.00 56.69 194 SER A O 1
ATOM 1607 N N . GLN A 1 195 ? 93.840 10.383 -107.310 1.00 55.72 195 GLN A N 1
ATOM 1608 C CA . GLN A 1 195 ? 95.290 10.352 -107.084 1.00 55.72 195 GLN A CA 1
ATOM 1609 C C . GLN A 1 195 ? 95.833 8.928 -106.880 1.00 55.72 195 GLN A C 1
ATOM 1611 O O . GLN A 1 195 ? 96.920 8.624 -107.358 1.00 55.72 195 GLN A O 1
ATOM 1616 N N . LEU A 1 196 ? 95.054 8.024 -106.275 1.00 53.81 196 LEU A N 1
ATOM 1617 C CA . LEU A 1 196 ? 95.378 6.591 -106.161 1.00 53.81 196 LEU A CA 1
ATOM 1618 C C . LEU A 1 196 ? 95.268 5.827 -107.497 1.00 53.81 196 LEU A C 1
ATOM 1620 O O . LEU A 1 196 ? 95.836 4.748 -107.631 1.00 53.81 196 LEU A O 1
ATOM 1624 N N . SER A 1 197 ? 94.585 6.391 -108.499 1.00 51.34 197 SER A N 1
ATOM 1625 C CA . SER A 1 197 ? 94.437 5.805 -1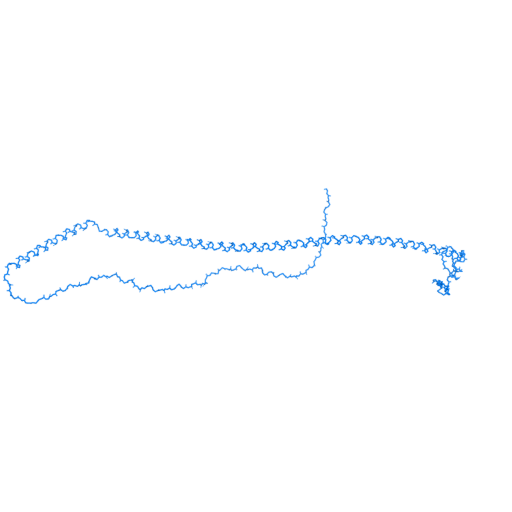09.846 1.00 51.34 197 SER A CA 1
ATOM 1626 C C . SER A 1 197 ? 95.562 6.195 -110.825 1.00 51.34 197 SER A C 1
ATOM 1628 O O . SER A 1 197 ? 95.576 5.709 -111.953 1.00 51.34 197 SER A O 1
ATOM 1630 N N . SER A 1 198 ? 96.491 7.078 -110.423 1.00 47.41 198 SER A N 1
ATOM 1631 C CA . SER A 1 198 ? 97.497 7.708 -111.304 1.00 47.41 198 SER A CA 1
ATOM 1632 C C . SER A 1 198 ? 98.958 7.413 -110.923 1.00 47.41 198 SER A C 1
ATOM 1634 O O . SER A 1 198 ? 99.872 7.931 -111.567 1.00 47.41 198 SER A O 1
ATOM 1636 N N . THR A 1 199 ? 99.230 6.575 -109.924 1.00 41.09 199 THR A N 1
ATOM 1637 C CA . THR A 1 199 ? 100.605 6.241 -109.524 1.00 41.09 199 THR A CA 1
ATOM 1638 C C . THR A 1 199 ? 100.793 4.734 -109.393 1.00 41.09 199 THR A C 1
ATOM 1640 O O . THR A 1 199 ? 100.322 4.089 -108.461 1.00 41.09 199 THR A O 1
ATOM 1643 N N . LYS A 1 200 ? 101.546 4.163 -110.346 1.00 49.25 200 LYS A N 1
ATOM 1644 C CA . LYS A 1 200 ? 102.236 2.879 -110.175 1.00 49.25 200 LYS A CA 1
ATOM 1645 C C . LYS A 1 200 ? 103.230 3.027 -109.021 1.00 49.25 200 LYS A C 1
ATOM 1647 O O . LYS A 1 200 ? 104.328 3.526 -109.229 1.00 49.25 200 LYS A O 1
ATOM 1652 N N . LEU A 1 201 ? 102.843 2.587 -107.831 1.00 40.53 201 LEU A N 1
ATOM 1653 C CA . LEU A 1 201 ? 103.754 2.262 -106.733 1.00 40.53 201 LEU A CA 1
ATOM 1654 C C . LEU A 1 201 ? 103.108 1.169 -105.879 1.00 40.53 201 LEU A C 1
ATOM 1656 O O . LEU A 1 201 ? 102.632 1.372 -104.768 1.00 40.53 201 LEU A O 1
ATOM 1660 N N . ALA A 1 202 ? 103.074 -0.024 -106.470 1.00 42.78 202 ALA A N 1
ATOM 1661 C CA . ALA A 1 202 ? 103.273 -1.234 -105.697 1.00 42.78 202 ALA A CA 1
ATOM 1662 C C . ALA A 1 202 ? 104.763 -1.308 -105.328 1.00 42.78 202 ALA A C 1
ATOM 1664 O O . ALA A 1 202 ? 105.606 -0.989 -106.163 1.00 42.78 202 ALA A O 1
ATOM 1665 N N . GLN A 1 203 ? 105.035 -1.817 -104.126 1.00 45.84 203 GLN A N 1
ATOM 1666 C CA . GLN A 1 203 ? 106.340 -2.036 -103.483 1.00 45.84 203 GLN A CA 1
ATOM 1667 C C . GLN A 1 203 ? 106.810 -0.872 -102.601 1.00 45.84 203 GLN A C 1
ATOM 1669 O O . GLN A 1 203 ? 106.831 0.273 -103.027 1.00 45.84 203 GLN A O 1
ATOM 1674 N N . TYR A 1 204 ? 107.218 -1.232 -101.376 1.00 38.09 204 TYR A N 1
ATOM 1675 C CA . TYR A 1 204 ? 107.748 -0.393 -100.287 1.00 38.09 204 TYR A CA 1
ATOM 1676 C C . TYR A 1 204 ? 106.725 0.208 -99.305 1.00 38.09 204 TYR A C 1
ATOM 1678 O O . TYR A 1 204 ? 106.582 1.415 -99.191 1.00 38.09 204 TYR A O 1
ATOM 1686 N N . TYR A 1 205 ? 106.043 -0.629 -98.522 1.00 37.81 205 TYR A N 1
ATOM 1687 C CA . TYR A 1 205 ? 106.421 -0.920 -97.124 1.00 37.81 205 TYR A CA 1
ATOM 1688 C C . TYR A 1 205 ? 105.258 -1.586 -96.356 1.00 37.81 205 TYR A C 1
ATOM 1690 O O . TYR A 1 205 ? 104.091 -1.307 -96.631 1.00 37.81 205 TYR A O 1
ATOM 1698 N N . PRO A 1 206 ? 105.564 -2.486 -95.402 1.00 42.84 206 PRO A N 1
ATOM 1699 C CA . PRO A 1 206 ? 104.604 -3.296 -94.665 1.00 42.84 206 PRO A CA 1
ATOM 1700 C C . PRO A 1 206 ? 104.195 -2.647 -93.327 1.00 42.84 206 PRO A C 1
ATOM 1702 O O . PRO A 1 206 ? 104.918 -1.827 -92.773 1.00 42.84 206 PRO A O 1
ATOM 1705 N N . ASN A 1 207 ? 103.076 -3.118 -92.765 1.00 44.31 207 ASN A N 1
ATOM 1706 C CA . ASN A 1 207 ? 102.629 -2.940 -91.373 1.00 44.31 207 ASN A CA 1
ATOM 1707 C C . ASN A 1 207 ? 102.216 -1.533 -90.894 1.00 44.31 207 ASN A C 1
ATOM 1709 O O . ASN A 1 207 ? 103.038 -0.766 -90.405 1.00 44.31 207 ASN A O 1
ATOM 1713 N N . ALA A 1 208 ? 100.898 -1.304 -90.790 1.00 41.03 208 ALA A N 1
ATOM 1714 C CA . ALA A 1 208 ? 100.318 -0.484 -89.718 1.00 41.03 208 ALA A CA 1
ATOM 1715 C C . ALA A 1 208 ? 98.840 -0.841 -89.433 1.00 41.03 208 ALA A C 1
ATOM 1717 O O . ALA A 1 208 ? 97.917 -0.325 -90.047 1.00 41.03 208 ALA A O 1
ATOM 1718 N N . ARG A 1 209 ? 98.677 -1.763 -88.476 1.00 39.38 209 ARG A N 1
ATOM 1719 C CA . ARG A 1 209 ? 97.659 -1.858 -87.407 1.00 39.38 209 ARG A CA 1
ATOM 1720 C C . ARG A 1 209 ? 96.181 -1.554 -87.723 1.00 39.38 209 ARG A C 1
ATOM 1722 O O . ARG A 1 209 ? 95.758 -0.418 -87.888 1.00 39.38 209 ARG A O 1
ATOM 1729 N N . SER A 1 210 ? 95.384 -2.614 -87.579 1.00 44.69 210 SER A N 1
ATOM 1730 C CA . SER A 1 210 ? 93.936 -2.618 -87.356 1.00 44.69 210 SER A CA 1
ATOM 1731 C C . SER A 1 210 ? 93.504 -1.671 -86.228 1.00 44.69 210 SER A C 1
ATOM 1733 O O . SER A 1 210 ? 93.882 -1.874 -85.070 1.00 44.69 210 SER A O 1
ATOM 1735 N N . PHE A 1 211 ? 92.656 -0.694 -86.545 1.00 39.00 211 PHE A N 1
ATOM 1736 C CA . PHE A 1 211 ? 91.906 0.077 -85.556 1.00 39.00 211 PHE A CA 1
ATOM 1737 C C . PHE A 1 211 ? 90.572 -0.642 -85.303 1.00 39.00 211 PHE A C 1
ATOM 1739 O O . PHE A 1 211 ? 89.741 -0.744 -86.202 1.00 39.00 211 PHE A O 1
ATOM 1746 N N . LYS A 1 212 ? 90.407 -1.219 -84.107 1.00 42.31 212 LYS A N 1
ATOM 1747 C CA . LYS A 1 212 ? 89.142 -1.815 -83.650 1.00 42.31 212 LYS A CA 1
ATOM 1748 C C . LYS A 1 212 ? 88.201 -0.704 -83.179 1.00 42.31 212 LYS A C 1
ATOM 1750 O O . LYS A 1 212 ? 88.617 0.158 -82.410 1.00 42.31 212 LYS A O 1
ATOM 1755 N N . GLU A 1 213 ? 86.943 -0.767 -83.604 1.00 44.03 213 GLU A N 1
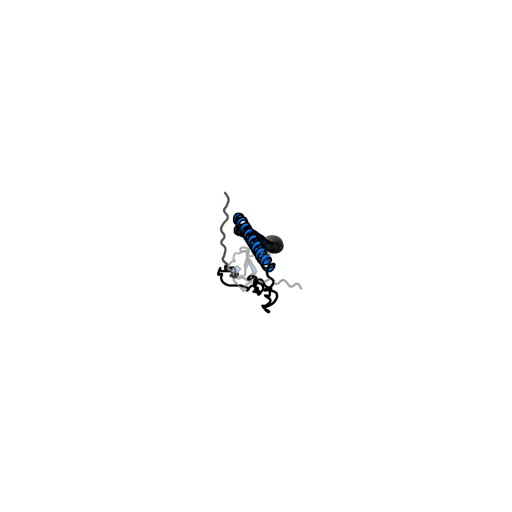ATOM 1756 C CA . GLU A 1 213 ? 85.847 0.026 -83.040 1.00 44.03 213 GLU A CA 1
ATOM 1757 C C . GLU A 1 213 ? 85.653 -0.300 -81.544 1.00 44.03 213 GLU A C 1
ATOM 1759 O O . GLU A 1 213 ? 85.690 -1.477 -81.170 1.00 44.03 213 GLU A O 1
ATOM 1764 N N . PRO A 1 214 ? 85.418 0.695 -80.670 1.00 42.19 214 PRO A N 1
ATOM 1765 C CA . PRO A 1 214 ? 84.941 0.441 -79.319 1.00 42.19 214 PRO A CA 1
ATOM 1766 C C . PRO A 1 214 ? 83.440 0.114 -79.348 1.00 42.19 214 PRO A C 1
ATOM 1768 O O . PRO A 1 214 ? 82.612 0.939 -79.729 1.00 42.19 214 PRO A O 1
ATOM 1771 N N . THR A 1 215 ? 83.086 -1.089 -78.906 1.00 46.69 215 THR A N 1
ATOM 1772 C CA . THR A 1 215 ? 81.721 -1.638 -78.834 1.00 46.69 215 THR A CA 1
ATOM 1773 C C . THR A 1 215 ? 80.928 -1.201 -77.595 1.00 46.69 215 THR A C 1
ATOM 1775 O O . THR A 1 215 ? 80.203 -2.012 -77.027 1.00 46.69 215 THR A O 1
ATOM 1778 N N . THR A 1 216 ? 81.028 0.052 -77.143 1.00 43.88 216 THR A N 1
ATOM 1779 C CA . THR A 1 216 ? 80.235 0.521 -75.987 1.00 43.88 216 THR A CA 1
ATOM 1780 C C . THR A 1 216 ? 80.033 2.043 -75.976 1.00 43.88 216 THR A C 1
ATOM 1782 O O . THR A 1 216 ? 80.987 2.786 -75.744 1.00 43.88 216 THR A O 1
ATOM 1785 N N . PRO A 1 217 ? 78.795 2.550 -76.146 1.00 45.25 217 PRO A N 1
ATOM 1786 C CA . PRO A 1 217 ? 78.463 3.907 -75.746 1.00 45.25 217 PRO A CA 1
ATOM 1787 C C . PRO A 1 217 ? 78.230 3.959 -74.229 1.00 45.25 217 PRO A C 1
ATOM 1789 O O . PRO A 1 217 ? 77.394 3.249 -73.673 1.00 45.25 217 PRO A O 1
ATOM 1792 N N . TYR A 1 218 ? 78.999 4.819 -73.569 1.00 41.06 218 TYR A N 1
ATOM 1793 C CA . TYR A 1 218 ? 78.884 5.188 -72.161 1.00 41.06 218 TYR A CA 1
ATOM 1794 C C . TYR A 1 218 ? 77.540 5.905 -71.913 1.00 41.06 218 TYR A C 1
ATOM 1796 O O . TYR A 1 218 ? 77.321 6.998 -72.432 1.00 41.06 218 TYR A O 1
ATOM 1804 N N . LEU A 1 219 ? 76.639 5.304 -71.129 1.00 47.19 219 LEU A N 1
ATOM 1805 C CA . LEU A 1 219 ? 75.411 5.935 -70.625 1.00 47.19 219 LEU A CA 1
ATOM 1806 C C . LEU A 1 219 ? 75.536 6.108 -69.103 1.00 47.19 219 LEU A C 1
ATOM 1808 O O . LEU A 1 219 ? 75.518 5.104 -68.394 1.00 47.19 219 LEU A O 1
ATOM 1812 N N . PRO A 1 220 ? 75.642 7.336 -68.564 1.00 45.56 220 PRO A N 1
ATOM 1813 C CA . PRO A 1 220 ? 75.776 7.540 -67.130 1.00 45.56 220 PRO A CA 1
ATOM 1814 C C . PRO A 1 220 ? 74.429 7.906 -66.499 1.00 45.56 220 PRO A C 1
ATOM 1816 O O . PRO A 1 220 ? 74.333 8.971 -65.923 1.00 45.56 220 PRO A O 1
ATOM 1819 N N . TYR A 1 221 ? 73.384 7.085 -66.621 1.00 43.78 221 TYR A N 1
ATOM 1820 C CA . TYR A 1 221 ? 72.149 7.248 -65.832 1.00 43.78 221 TYR A CA 1
ATOM 1821 C C . TYR A 1 221 ? 71.342 5.950 -65.857 1.00 43.78 221 TYR A C 1
ATOM 1823 O O . TYR A 1 221 ? 70.436 5.843 -66.664 1.00 43.78 221 TYR A O 1
ATOM 1831 N N . PHE A 1 222 ? 71.676 4.969 -65.016 1.00 44.56 222 PHE A N 1
ATOM 1832 C CA . PHE A 1 222 ? 70.742 3.943 -64.518 1.00 44.56 222 PHE A CA 1
ATOM 1833 C C . PHE A 1 222 ? 71.425 3.140 -63.398 1.00 44.56 222 PHE A C 1
ATOM 1835 O O . PHE A 1 222 ? 71.819 1.998 -63.574 1.00 44.56 222 PHE A O 1
ATOM 1842 N N . GLU A 1 223 ? 71.567 3.753 -62.224 1.00 47.41 223 GLU A N 1
ATOM 1843 C CA . GLU A 1 223 ? 71.760 3.024 -60.963 1.00 47.41 223 GLU A CA 1
ATOM 1844 C C . GLU A 1 223 ? 70.871 3.664 -59.895 1.00 47.41 223 GLU A C 1
ATOM 1846 O O . GLU A 1 223 ? 71.312 4.451 -59.063 1.00 47.41 223 GLU A O 1
ATOM 1851 N N . LEU A 1 224 ? 69.575 3.364 -59.962 1.00 46.78 224 LEU A N 1
ATOM 1852 C CA . LEU A 1 224 ? 68.616 3.619 -58.884 1.00 46.78 224 LEU A CA 1
ATOM 1853 C C . LEU A 1 224 ? 67.603 2.468 -58.817 1.00 46.78 224 LEU A C 1
ATOM 1855 O O . LEU A 1 224 ? 66.404 2.668 -58.674 1.00 46.78 224 LEU A O 1
ATOM 1859 N N . GLU A 1 225 ? 68.098 1.236 -58.894 1.00 46.16 225 GLU A N 1
ATOM 1860 C CA . GLU A 1 225 ? 67.366 0.066 -58.420 1.00 46.16 225 GLU A CA 1
ATOM 1861 C C . GLU A 1 225 ? 68.184 -0.561 -57.288 1.00 46.16 225 GLU A C 1
ATOM 1863 O O . GLU A 1 225 ? 69.390 -0.750 -57.416 1.00 46.16 225 GLU A O 1
ATOM 1868 N N . ASN A 1 226 ? 67.513 -0.844 -56.167 1.00 48.50 226 ASN A N 1
ATOM 1869 C CA . ASN A 1 226 ? 68.023 -1.462 -54.930 1.00 48.50 226 ASN A CA 1
ATOM 1870 C C . ASN A 1 226 ? 68.498 -0.547 -53.789 1.00 48.50 226 ASN A C 1
ATOM 1872 O O . ASN A 1 226 ? 69.543 -0.807 -53.203 1.00 48.50 226 ASN A O 1
ATOM 1876 N N . LYS A 1 227 ? 67.676 0.423 -53.350 1.00 45.41 227 LYS A N 1
ATOM 1877 C CA . LYS A 1 227 ? 67.614 0.833 -51.923 1.00 45.41 227 LYS A CA 1
ATOM 1878 C C . LYS A 1 227 ? 66.203 1.268 -51.497 1.00 45.41 227 LYS A C 1
ATOM 1880 O O . LYS A 1 227 ? 65.981 2.416 -51.135 1.00 45.41 227 LYS A O 1
ATOM 1885 N N . VAL A 1 228 ? 65.253 0.333 -51.470 1.00 44.00 228 VAL A N 1
ATOM 1886 C CA . VAL A 1 228 ? 64.068 0.448 -50.599 1.00 44.00 228 VAL A CA 1
ATOM 1887 C C . VAL A 1 228 ? 64.059 -0.772 -49.689 1.00 44.00 228 VAL A C 1
ATOM 1889 O O . VAL A 1 228 ? 63.371 -1.758 -49.919 1.00 44.00 228 VAL A O 1
ATOM 1892 N N . THR A 1 229 ? 64.905 -0.739 -48.661 1.00 41.72 229 THR A N 1
ATOM 1893 C CA . THR A 1 229 ? 64.772 -1.668 -47.542 1.00 41.72 229 THR A CA 1
ATOM 1894 C C . THR A 1 229 ? 63.562 -1.246 -46.719 1.00 41.72 229 THR A C 1
ATOM 1896 O O . THR A 1 229 ? 63.465 -0.110 -46.253 1.00 41.72 229 THR A O 1
ATOM 1899 N N . HIS A 1 230 ? 62.624 -2.179 -46.568 1.00 46.31 230 HIS A N 1
ATOM 1900 C CA . HIS A 1 230 ? 61.463 -2.096 -45.693 1.00 46.31 230 HIS A CA 1
ATOM 1901 C C . HIS A 1 230 ? 61.821 -1.498 -44.323 1.00 46.31 230 HIS A C 1
ATOM 1903 O O . HIS A 1 230 ? 62.363 -2.180 -43.453 1.00 46.31 230 HIS A O 1
ATOM 1909 N N . LYS A 1 231 ? 61.455 -0.235 -44.090 1.00 43.16 231 LYS A N 1
ATOM 1910 C CA . LYS A 1 231 ? 61.246 0.262 -42.731 1.00 43.16 231 LYS A CA 1
ATOM 1911 C C . LYS A 1 231 ? 59.798 -0.038 -42.366 1.00 43.16 231 LYS A C 1
ATOM 1913 O O . LYS A 1 231 ? 58.881 0.575 -42.902 1.00 43.16 231 LYS A O 1
ATOM 1918 N N . LYS A 1 232 ? 59.607 -1.012 -41.471 1.00 51.59 232 LYS A N 1
ATOM 1919 C CA . LYS A 1 232 ? 58.336 -1.208 -40.761 1.00 51.59 232 LYS A CA 1
ATOM 1920 C C . LYS A 1 232 ? 57.907 0.124 -40.122 1.00 51.59 232 LYS A C 1
ATOM 1922 O O . LYS A 1 232 ? 58.787 0.838 -39.625 1.00 51.59 232 LYS A O 1
ATOM 1927 N N . PRO A 1 233 ? 56.606 0.452 -40.081 1.00 45.97 233 PRO A N 1
ATOM 1928 C CA . PRO A 1 233 ? 56.135 1.566 -39.272 1.00 45.97 233 PRO A CA 1
ATOM 1929 C C . PRO A 1 233 ? 56.523 1.295 -37.815 1.00 45.97 233 PRO A C 1
ATOM 1931 O O . PRO A 1 233 ? 56.246 0.219 -37.287 1.00 45.97 233 PRO A O 1
ATOM 1934 N N . LYS A 1 234 ? 57.222 2.239 -37.181 1.00 45.97 234 LYS A N 1
ATOM 1935 C CA . LYS A 1 234 ? 57.352 2.254 -35.724 1.00 45.97 234 LYS A CA 1
ATOM 1936 C C . LYS A 1 234 ? 55.998 2.671 -35.165 1.00 45.97 234 LYS A C 1
ATOM 1938 O O . LYS A 1 234 ? 55.539 3.770 -35.469 1.00 45.97 234 LYS A O 1
ATOM 1943 N N . ASP A 1 235 ? 55.409 1.814 -34.340 1.00 47.97 235 ASP A N 1
ATOM 1944 C CA . ASP A 1 235 ? 54.303 2.168 -33.458 1.00 47.97 235 ASP A CA 1
ATOM 1945 C C . ASP A 1 235 ? 54.724 3.347 -32.574 1.00 47.97 235 ASP A C 1
ATOM 1947 O O . ASP A 1 235 ? 55.439 3.194 -31.583 1.00 47.97 235 ASP A O 1
ATOM 1951 N N . HIS A 1 236 ? 54.285 4.547 -32.941 1.00 40.22 236 HIS A N 1
ATOM 1952 C CA . HIS A 1 236 ? 54.280 5.693 -32.047 1.00 40.22 236 HIS A CA 1
ATOM 1953 C C . HIS A 1 236 ? 52.959 5.704 -31.288 1.00 40.22 236 HIS A C 1
ATOM 1955 O O . HIS A 1 236 ? 52.062 6.499 -31.550 1.00 40.22 236 HIS A O 1
ATOM 1961 N N . ALA A 1 237 ? 52.860 4.807 -30.310 1.00 44.91 237 ALA A N 1
ATOM 1962 C CA . ALA A 1 237 ? 51.943 5.002 -29.208 1.00 44.91 237 ALA A CA 1
ATOM 1963 C C . ALA A 1 237 ? 52.617 5.866 -28.130 1.00 44.91 237 ALA A C 1
ATOM 1965 O O . ALA A 1 237 ? 53.659 5.512 -27.583 1.00 44.91 237 ALA A O 1
ATOM 1966 N N . ARG A 1 238 ? 51.882 6.916 -27.756 1.00 43.97 238 ARG A N 1
ATOM 1967 C CA . ARG A 1 238 ? 51.744 7.479 -26.406 1.00 43.97 238 ARG A CA 1
ATOM 1968 C C . ARG A 1 238 ? 52.673 8.604 -25.931 1.00 43.97 238 ARG A C 1
ATOM 1970 O O . ARG A 1 238 ? 53.892 8.508 -25.905 1.00 43.97 238 ARG A O 1
ATOM 1977 N N . ASN A 1 239 ? 51.961 9.570 -25.345 1.00 48.06 239 ASN A N 1
ATOM 1978 C CA . ASN A 1 239 ? 52.350 10.560 -24.346 1.00 48.06 239 ASN A CA 1
ATOM 1979 C C . ASN A 1 239 ? 53.007 11.839 -24.847 1.00 48.06 239 ASN A C 1
ATOM 1981 O O . ASN A 1 239 ? 54.172 12.046 -24.553 1.00 48.06 239 ASN A O 1
ATOM 1985 N N . GLN A 1 240 ? 52.208 12.752 -25.416 1.00 48.19 240 GLN A N 1
ATOM 1986 C CA . GLN A 1 240 ? 52.102 14.133 -24.912 1.00 48.19 240 GLN A CA 1
ATOM 1987 C C . GLN A 1 240 ? 50.696 14.672 -25.208 1.00 48.19 240 GLN A C 1
ATOM 1989 O O . GLN A 1 240 ? 50.322 14.863 -26.357 1.00 48.19 240 GLN A O 1
ATOM 1994 N N . GLY A 1 241 ? 49.897 14.860 -24.158 1.00 35.12 241 GLY A N 1
ATOM 1995 C CA . GLY A 1 241 ? 48.510 15.306 -24.274 1.00 35.12 241 GLY A CA 1
ATOM 1996 C C . GLY A 1 241 ? 47.783 15.220 -22.941 1.00 35.12 241 GLY A C 1
ATOM 1997 O O . GLY A 1 241 ? 46.869 14.422 -22.773 1.00 35.12 241 GLY A O 1
ATOM 1998 N N . ARG A 1 242 ? 48.232 16.020 -21.968 1.00 43.75 242 ARG A N 1
ATOM 1999 C CA . ARG A 1 242 ? 47.413 16.404 -20.815 1.00 43.75 242 ARG A CA 1
ATOM 2000 C C . ARG A 1 242 ? 46.152 17.087 -21.351 1.00 43.75 242 ARG A C 1
ATOM 2002 O O . ARG A 1 242 ? 46.219 18.242 -21.748 1.00 43.75 242 ARG A O 1
ATOM 2009 N N . LEU A 1 243 ? 45.022 16.400 -21.284 1.00 38.47 243 LEU A N 1
ATOM 2010 C CA . LEU A 1 243 ? 43.737 17.018 -20.991 1.00 38.47 243 LEU A CA 1
ATOM 2011 C C . LEU A 1 243 ? 43.099 16.169 -19.900 1.00 38.47 243 LEU A C 1
ATOM 2013 O O . LEU A 1 243 ? 42.978 14.952 -20.019 1.00 38.47 243 LEU A O 1
ATOM 2017 N N . ALA A 1 244 ? 42.843 16.836 -18.783 1.00 42.16 244 ALA A N 1
ATOM 2018 C CA . ALA A 1 244 ? 42.326 16.260 -17.566 1.00 42.16 244 ALA A CA 1
ATOM 2019 C C . ALA A 1 244 ? 41.042 15.475 -17.852 1.00 42.16 244 ALA A C 1
ATOM 2021 O O . ALA A 1 244 ? 40.078 16.009 -18.399 1.00 42.16 244 ALA A O 1
ATOM 2022 N N . GLN A 1 245 ? 41.049 14.212 -17.428 1.00 37.28 245 GLN A N 1
ATOM 2023 C CA . GLN A 1 245 ? 39.832 13.508 -17.072 1.00 37.28 245 GLN A CA 1
ATOM 2024 C C . GLN A 1 245 ? 39.037 14.404 -16.128 1.00 37.28 245 GLN A C 1
ATOM 2026 O O . GLN A 1 245 ? 39.529 14.805 -15.071 1.00 37.28 245 GLN A O 1
ATOM 2031 N N . TRP A 1 246 ? 37.805 14.698 -16.518 1.00 36.12 246 TRP A N 1
ATOM 2032 C CA . TRP A 1 246 ? 36.782 15.020 -15.5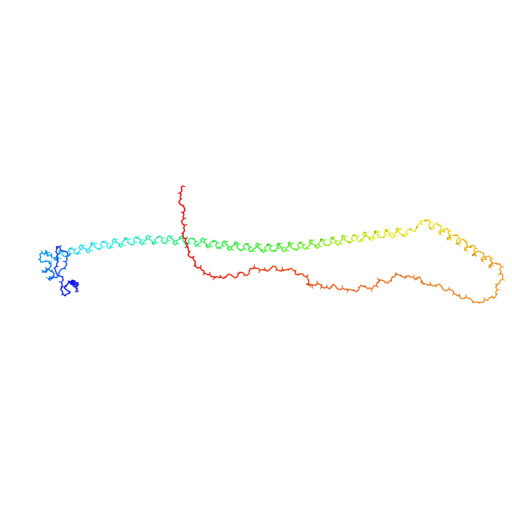48 1.00 36.12 246 TRP A CA 1
ATOM 2033 C C . TRP A 1 246 ? 36.666 13.817 -14.621 1.00 36.12 246 TRP A C 1
ATOM 2035 O O . TRP A 1 246 ? 36.395 12.695 -15.047 1.00 36.12 246 TRP A O 1
ATOM 2045 N N . SER A 1 247 ? 36.977 14.059 -13.356 1.00 39.12 247 SER A N 1
ATOM 2046 C CA . SER A 1 247 ? 36.688 13.156 -12.262 1.00 39.12 247 SER A CA 1
ATOM 2047 C C . SER A 1 247 ? 35.198 12.835 -12.277 1.00 39.12 247 SER A C 1
ATOM 2049 O O . SER A 1 247 ? 34.372 13.734 -12.123 1.00 39.12 247 SER A O 1
ATOM 2051 N N . ASN A 1 248 ? 34.880 11.552 -12.426 1.00 37.41 248 ASN A N 1
ATOM 2052 C CA . ASN A 1 248 ? 33.607 10.984 -12.015 1.00 37.41 248 ASN A CA 1
ATOM 2053 C C . ASN A 1 248 ? 33.404 11.305 -10.525 1.00 37.41 248 ASN A C 1
ATOM 2055 O O . ASN A 1 248 ? 33.928 10.614 -9.654 1.00 37.41 248 ASN A O 1
ATOM 2059 N N . MET A 1 249 ? 32.683 12.386 -10.232 1.00 41.94 249 MET A N 1
ATOM 2060 C CA . MET A 1 249 ? 31.930 12.508 -8.993 1.00 41.94 249 MET A CA 1
ATOM 2061 C C . MET A 1 249 ? 30.614 11.780 -9.227 1.00 41.94 249 MET A C 1
ATOM 2063 O O . MET A 1 249 ? 29.771 12.302 -9.940 1.00 41.94 249 MET A O 1
ATOM 2067 N N . GLU A 1 250 ? 30.489 10.574 -8.674 1.00 41.12 250 GLU A N 1
ATOM 2068 C CA . GLU A 1 250 ? 29.252 10.033 -8.085 1.00 41.12 250 GLU A CA 1
ATOM 2069 C C . GLU A 1 250 ? 29.530 8.656 -7.445 1.00 41.12 250 GLU A C 1
ATOM 2071 O O . GLU A 1 250 ? 28.854 7.666 -7.688 1.00 41.12 250 GLU A O 1
ATOM 2076 N N . ASP A 1 251 ? 30.534 8.601 -6.563 1.00 40.88 251 ASP A N 1
ATOM 2077 C CA . ASP A 1 251 ? 30.517 7.665 -5.433 1.00 40.88 251 ASP A CA 1
ATOM 2078 C C . ASP A 1 251 ? 29.817 8.379 -4.267 1.00 40.88 251 ASP A C 1
ATOM 2080 O O . ASP A 1 251 ? 30.441 8.885 -3.331 1.00 40.88 251 ASP A O 1
ATOM 2084 N N . VAL A 1 252 ? 28.487 8.472 -4.340 1.00 42.75 252 VAL A N 1
ATOM 2085 C CA . VAL A 1 252 ? 27.662 8.832 -3.182 1.00 42.75 252 VAL A CA 1
ATOM 2086 C C . VAL A 1 252 ? 27.287 7.536 -2.479 1.00 42.75 252 VAL A C 1
ATOM 2088 O O . VAL A 1 252 ? 26.300 6.874 -2.797 1.00 42.75 252 VAL A O 1
ATOM 2091 N N . ARG A 1 253 ? 28.097 7.176 -1.479 1.00 39.00 253 ARG A N 1
ATOM 2092 C CA . ARG A 1 253 ? 27.661 6.289 -0.400 1.00 39.00 253 ARG A CA 1
ATOM 2093 C C . ARG A 1 253 ? 26.431 6.918 0.255 1.00 39.00 253 ARG A C 1
ATOM 2095 O O . ARG A 1 253 ? 26.534 7.967 0.886 1.00 39.00 253 ARG A O 1
ATOM 2102 N N . PHE A 1 254 ? 25.284 6.260 0.123 1.00 37.00 254 PHE A N 1
ATOM 2103 C CA . PHE A 1 254 ? 24.119 6.512 0.964 1.00 37.00 254 PHE A CA 1
ATOM 2104 C C . PHE A 1 254 ? 24.465 6.122 2.405 1.00 37.00 254 PHE A C 1
ATOM 2106 O O . PHE A 1 254 ? 24.400 4.954 2.784 1.00 37.00 254 PHE A O 1
ATOM 2113 N N . ASP A 1 255 ? 24.861 7.111 3.202 1.00 39.00 255 ASP A N 1
ATOM 2114 C CA . ASP A 1 255 ? 24.979 6.979 4.648 1.00 39.00 255 ASP A CA 1
ATOM 2115 C C . ASP A 1 255 ? 23.567 7.128 5.244 1.00 39.00 255 ASP A C 1
ATOM 2117 O O . ASP A 1 255 ? 23.011 8.222 5.362 1.00 39.00 255 ASP A O 1
ATOM 2121 N N . LEU A 1 256 ? 22.942 5.990 5.555 1.00 44.41 256 LEU A N 1
ATOM 2122 C CA . LEU A 1 256 ? 21.679 5.887 6.287 1.00 44.41 256 LEU A CA 1
ATOM 2123 C C . LEU A 1 256 ? 21.889 6.357 7.734 1.00 44.41 256 LEU A C 1
ATOM 2125 O O . LEU A 1 256 ? 22.057 5.555 8.651 1.00 44.41 256 LEU A O 1
ATOM 2129 N N . ARG A 1 257 ? 21.828 7.671 7.966 1.00 41.62 257 ARG A N 1
ATOM 2130 C CA . ARG A 1 257 ? 21.524 8.215 9.295 1.00 41.62 257 ARG A CA 1
ATOM 2131 C C . ARG A 1 257 ? 20.077 8.667 9.352 1.00 41.62 257 ARG A C 1
ATOM 2133 O O . ARG A 1 257 ? 19.716 9.768 8.954 1.00 41.62 257 ARG A O 1
ATOM 2140 N N . PHE A 1 258 ? 19.273 7.780 9.928 1.00 46.06 258 PHE A N 1
ATOM 2141 C CA . PHE A 1 258 ? 18.060 8.108 10.661 1.00 46.06 258 PHE A CA 1
ATOM 2142 C C . PHE A 1 258 ? 18.294 9.345 11.545 1.00 46.06 258 PHE A C 1
ATOM 2144 O O . PHE A 1 258 ? 18.989 9.272 12.559 1.00 46.06 258 PHE A O 1
ATOM 2151 N N . GLN A 1 259 ? 17.665 10.467 11.204 1.00 39.53 259 GLN A N 1
ATOM 2152 C CA . GLN A 1 259 ? 17.287 11.475 12.186 1.00 39.53 259 GLN A CA 1
ATOM 2153 C C . GLN A 1 259 ? 15.795 11.752 12.049 1.00 39.53 259 GLN A C 1
ATOM 2155 O O . GLN A 1 259 ? 15.317 12.382 11.114 1.00 39.53 259 GLN A O 1
ATOM 2160 N N . SER A 1 260 ? 15.072 11.216 13.028 1.00 47.91 260 SER A N 1
ATOM 2161 C CA . SER A 1 260 ? 13.719 11.603 13.389 1.00 47.91 260 SER A CA 1
ATOM 2162 C C . SER A 1 260 ? 13.706 13.095 13.723 1.00 47.91 260 SER A C 1
ATOM 2164 O O . SER A 1 260 ? 14.268 13.492 14.746 1.00 47.91 260 SER A O 1
ATOM 2166 N N . THR A 1 261 ? 12.985 13.899 12.949 1.00 38.62 261 THR A N 1
ATOM 2167 C CA . THR A 1 261 ? 12.441 15.163 13.443 1.00 38.62 261 THR A CA 1
ATOM 2168 C C . THR A 1 261 ? 10.974 15.297 13.057 1.00 38.62 261 THR A C 1
ATOM 2170 O O . THR A 1 261 ? 10.530 15.018 11.948 1.00 38.62 261 THR A O 1
ATOM 2173 N N . ARG A 1 262 ? 10.218 15.634 14.096 1.00 39.50 262 ARG A N 1
ATOM 2174 C CA . ARG A 1 262 ? 8.770 15.747 14.195 1.00 39.50 262 ARG A CA 1
ATOM 2175 C C . ARG A 1 262 ? 8.188 16.762 13.204 1.00 39.50 262 ARG A C 1
ATOM 2177 O O . ARG A 1 262 ? 8.783 17.798 12.936 1.00 39.50 262 ARG A O 1
ATOM 2184 N N . THR A 1 263 ? 6.955 16.477 12.793 1.00 45.50 263 THR A N 1
ATOM 2185 C CA . THR A 1 263 ? 5.935 17.411 12.280 1.00 45.50 263 THR A CA 1
ATOM 2186 C C . THR A 1 263 ? 5.908 18.769 12.992 1.00 45.50 263 THR A C 1
ATOM 2188 O O . THR A 1 263 ? 6.121 18.827 14.207 1.00 45.50 263 THR A O 1
ATOM 2191 N N . PRO A 1 264 ? 5.403 19.805 12.299 1.00 49.06 264 PRO A N 1
ATOM 2192 C CA . PRO A 1 264 ? 4.150 20.376 12.790 1.00 49.06 264 PRO A CA 1
ATOM 2193 C C . PRO A 1 264 ? 3.082 20.554 11.701 1.00 49.06 264 PRO A C 1
ATOM 2195 O O . PRO A 1 264 ? 3.349 20.924 10.562 1.00 49.06 264 PRO A O 1
ATOM 2198 N N . MET A 1 265 ? 1.841 20.292 12.112 1.00 45.62 265 MET A N 1
ATOM 2199 C CA . MET A 1 265 ? 0.622 20.677 11.411 1.00 45.62 265 MET A CA 1
ATOM 2200 C C . MET A 1 265 ? 0.490 22.198 11.313 1.00 45.62 265 MET A C 1
ATOM 2202 O O . MET A 1 265 ? 0.610 22.871 12.334 1.00 45.62 265 MET A O 1
ATOM 2206 N N . THR A 1 266 ? 0.036 22.703 10.160 1.00 43.09 266 THR A N 1
ATOM 2207 C CA . THR A 1 266 ? -0.771 23.934 10.126 1.00 43.09 266 THR A CA 1
ATOM 2208 C C . THR A 1 266 ? -1.727 23.987 8.928 1.00 43.09 266 THR A C 1
ATOM 2210 O O . THR A 1 266 ? -1.309 24.134 7.790 1.00 43.09 266 THR A O 1
ATOM 2213 N N . ARG A 1 267 ? -3.016 23.865 9.274 1.00 43.00 267 ARG A N 1
ATOM 2214 C CA . ARG A 1 267 ? -4.227 24.577 8.809 1.00 43.00 267 ARG A CA 1
ATOM 2215 C C . ARG A 1 267 ? -4.506 24.767 7.305 1.00 43.00 267 ARG A C 1
ATOM 2217 O O . ARG A 1 267 ? -3.864 25.547 6.615 1.00 43.00 267 ARG A O 1
ATOM 2224 N N . LEU A 1 268 ? -5.629 24.163 6.906 1.00 49.00 268 LEU A N 1
ATOM 2225 C CA . LEU A 1 268 ? -6.505 24.541 5.791 1.00 49.00 268 LEU A CA 1
ATOM 2226 C C . LEU A 1 268 ? -6.956 26.016 5.880 1.00 49.00 268 LEU A C 1
ATOM 2228 O O . LEU A 1 268 ? -7.269 26.467 6.986 1.00 49.00 268 LEU A O 1
ATOM 2232 N N . PRO A 1 269 ? -7.123 26.727 4.751 1.00 59.09 269 PRO A N 1
ATOM 2233 C CA . PRO A 1 269 ? -7.992 27.890 4.676 1.00 59.09 269 PRO A CA 1
ATOM 2234 C C . PRO A 1 269 ? -9.437 27.471 4.380 1.00 59.09 269 PRO A C 1
ATOM 2236 O O . PRO A 1 269 ? -9.720 26.689 3.472 1.00 59.09 269 PRO A O 1
ATOM 2239 N N . THR A 1 270 ? -10.344 28.019 5.179 1.00 51.59 270 THR A N 1
ATOM 2240 C CA . THR A 1 270 ? -11.788 28.056 4.964 1.00 51.59 270 THR A CA 1
ATOM 2241 C C . THR A 1 270 ? -12.167 28.953 3.786 1.00 51.59 270 THR A C 1
ATOM 2243 O O . THR A 1 270 ? -11.507 29.953 3.513 1.00 51.59 270 THR A O 1
ATOM 2246 N N . LEU A 1 271 ? -13.268 28.558 3.148 1.00 47.19 271 LEU A N 1
ATOM 2247 C CA . LEU A 1 271 ? -14.048 29.254 2.125 1.00 47.19 271 LEU A CA 1
ATOM 2248 C C . LEU A 1 271 ? -14.346 30.728 2.447 1.00 47.19 271 LEU A C 1
ATOM 2250 O O . LEU A 1 271 ? -14.628 31.059 3.598 1.00 47.19 271 LEU A O 1
ATOM 2254 N N . ASN A 1 272 ? -14.403 31.534 1.384 1.00 54.84 272 ASN A N 1
ATOM 2255 C CA . ASN A 1 272 ? -15.434 32.550 1.157 1.00 54.84 272 ASN A CA 1
ATOM 2256 C C . ASN A 1 272 ? -16.113 32.227 -0.175 1.00 54.84 272 ASN A C 1
ATOM 2258 O O . ASN A 1 272 ? -15.368 31.856 -1.112 1.00 54.84 272 ASN A O 1
#

Sequence (272 aa):
MYGRPRVKKVFCKYHQNKKCEYFCRDHKVLLCGTCLRDKHRDCQIGDDHEYKNYYGKKIREVKVMIEANRNELVSQTHTVISALDSGISKLEKFKKDIDLVIERIGDMKYDVGIHKSEIERTTNALQEIDRQMTNAYDLRTCQQCYADIDLEKVKFERKQRKLYQVPTRLNDDVTASIHSLQRRLKNIKNGINSQLSSTKLAQYYPNARSFKEPTTPYLPYFELENKVTHKKPKDHARNQGRLAQWSNMEDVRFDLRFQSTRTPMTRLPTLN

Secondary structure (DSSP, 8-state):
--PPP--PPPBPSSSTTSBEEEEETTTTEEEEHHHHHHH-TTSPEE-HHHHHHHHHHHHHHHHHHHHHHHHHHHHHHHHHHHHHHHHHHHHHHHHHHHHHHHHHHHHHHHHHHHHHHHHHHHHHHHHHHHHHHHHHHHHHHHHHHHHHHHHHHHHHHHHHHHHT---HHHHHHHHHHHHHHHHHHHHHHHHHHHHHTS-----S-------PPP-----------S-----PPP---------PPPP--------------------PPPP-

InterPro domains:
  IPR000315 B-box-type zinc finger [PF00643] (9-52)
  IPR000315 B-box-type zinc finger [PS50119] (7-54)

Foldseek 3Di:
DDDDPPDPFDADPVHRPFTQDWQFPVVRDGDGPVCCVPPVVPTDTDDPVVNCVSVVVVVVVVVVVVVVVVVVVVVVVVVVVVVVVVVVVVVVVVVVVVVVVVVVVVVVVVVVVVVVVVVVVVVVVVVVVVVVVVVVVVVVVVVVVVVVVVVVVVVVVVVVVVVPPDPPVVVVVVVVVVVVVVVVVVVVVVVVVVVVVPDPDDDDDDDDDDDDDDPDDDDPDDDDPDPPDDDDDDPPDDDDDDDDDDDPPDPDDPPDDDDDDDDDDDDDDDDD

pLDDT: mean 74.32, std 22.69, range [35.12, 98.38]

Organism: Dreissena polymorpha (NCBI:txid45954)

Radius of gyration: 71.83 Å; chains: 1; bounding box: 148×66×183 Å